Protein AF-A0A2M9EVU2-F1 (afdb_monomer)

Secondary structure (DSSP, 8-state):
--THHHHTTS------------------------------------------GGG-HHHHHHHHHHHHHHTT--THHHHTS-HHHHHHTTTS-HHHHHHHHHHHHHHHHHHTTPPPTT--EEEEETTTEEEEE-TTS-SEESS-THHHHHHTTPPP-PPEEEGGGBTTEEE-TT-TTT-EEEETTSPPPEETT-EEE-TT--B--B-TTS-B---

Mean predicted aligned error: 11.53 Å

pLDDT: mean 81.19, std 20.81, range [38.91, 98.06]

Solvent-accessible surface area (backbone atoms only — not comparable to full-atom values): 13568 Å² total; per-residue (Å²): 134,65,75,66,72,61,55,74,74,68,62,79,77,76,83,75,84,74,81,88,78,91,83,82,87,81,90,85,79,87,83,92,77,91,79,85,87,80,93,74,95,71,81,89,70,82,73,74,70,78,66,77,67,82,83,39,66,66,61,51,51,51,53,53,45,52,53,29,56,77,68,73,43,66,63,64,56,55,72,76,50,51,70,68,57,53,55,75,45,60,86,47,55,71,69,56,45,52,52,49,51,52,54,53,44,38,51,50,32,41,64,71,34,38,79,42,87,70,45,76,32,75,26,36,20,79,70,60,20,56,32,58,33,47,76,92,60,67,60,64,34,78,68,53,88,60,43,67,33,48,75,71,69,37,60,75,65,48,49,72,41,36,43,65,52,22,68,53,48,43,62,31,87,93,37,62,90,84,29,53,23,42,34,77,86,68,56,80,66,48,43,31,79,48,70,39,69,52,88,83,41,34,69,55,59,53,42,99,83,68,44,75,62,82,127

Structure (mmCIF, N/CA/C/O backbone):
data_AF-A0A2M9EVU2-F1
#
_entry.id   AF-A0A2M9EVU2-F1
#
loop_
_atom_site.group_PDB
_atom_site.id
_atom_site.type_symbol
_atom_site.label_atom_id
_atom_site.label_alt_id
_atom_site.label_comp_id
_atom_site.label_asym_id
_atom_site.label_entity_id
_atom_site.label_seq_id
_atom_site.pdbx_PDB_ins_code
_atom_site.Cartn_x
_atom_site.Cartn_y
_atom_site.Cartn_z
_atom_site.occupancy
_atom_site.B_iso_or_equiv
_atom_site.auth_seq_id
_atom_site.auth_comp_id
_atom_site.auth_asym_id
_atom_site.auth_atom_id
_atom_site.pdbx_PDB_model_num
ATOM 1 N N . MET A 1 1 ? -18.514 -5.381 1.281 1.00 44.16 1 MET A N 1
ATOM 2 C CA . MET A 1 1 ? -17.699 -6.466 1.869 1.00 44.16 1 MET A CA 1
ATOM 3 C C . MET A 1 1 ? -16.613 -5.806 2.700 1.00 44.16 1 MET A C 1
ATOM 5 O O . MET A 1 1 ? -15.839 -5.049 2.130 1.00 44.16 1 MET A O 1
ATOM 9 N N . GLY A 1 2 ? -16.665 -5.963 4.026 1.00 45.72 2 GLY A N 1
ATOM 10 C CA . GLY A 1 2 ? -15.875 -5.167 4.977 1.00 45.72 2 GLY A CA 1
ATOM 11 C C . GLY A 1 2 ? -14.373 -5.455 4.918 1.00 45.72 2 GLY A C 1
ATOM 12 O O . GLY A 1 2 ? -13.963 -6.585 4.644 1.00 45.72 2 GLY A O 1
ATOM 13 N N . ALA A 1 3 ? -13.558 -4.431 5.185 1.00 54.22 3 ALA A N 1
ATOM 14 C CA . ALA A 1 3 ? -12.089 -4.478 5.166 1.00 54.22 3 ALA A CA 1
ATOM 15 C C . ALA A 1 3 ? -11.502 -5.583 6.069 1.00 54.22 3 ALA A C 1
ATOM 17 O O . ALA A 1 3 ? -10.440 -6.139 5.788 1.00 54.22 3 ALA A O 1
ATOM 18 N N . LEU A 1 4 ? -12.246 -5.962 7.107 1.00 50.47 4 LEU A N 1
ATOM 19 C CA . LEU A 1 4 ? -11.878 -6.960 8.106 1.00 50.47 4 LEU A CA 1
ATOM 20 C C . LEU A 1 4 ? -11.703 -8.378 7.524 1.00 50.47 4 LEU A C 1
ATOM 22 O O . LEU A 1 4 ? -10.814 -9.120 7.942 1.00 50.47 4 LEU A O 1
ATOM 26 N N . ALA A 1 5 ? -12.469 -8.734 6.484 1.00 53.38 5 ALA A N 1
ATOM 27 C CA . ALA A 1 5 ? -12.403 -10.061 5.859 1.00 53.38 5 ALA A CA 1
ATOM 28 C C . ALA A 1 5 ? -11.094 -10.317 5.084 1.00 53.38 5 ALA A C 1
ATOM 30 O O . ALA A 1 5 ? -10.735 -11.473 4.850 1.00 53.38 5 ALA A O 1
ATOM 31 N N . ASN A 1 6 ? -10.383 -9.259 4.679 1.00 52.78 6 ASN A N 1
ATOM 32 C CA . ASN A 1 6 ? -9.093 -9.376 3.994 1.00 52.78 6 ASN A CA 1
ATOM 33 C C . ASN A 1 6 ? -7.914 -9.434 4.977 1.00 52.78 6 ASN A C 1
ATOM 35 O O . ASN A 1 6 ? -6.912 -10.076 4.668 1.00 52.78 6 ASN A O 1
ATOM 39 N N . LEU A 1 7 ? -8.040 -8.830 6.166 1.00 56.66 7 LEU A N 1
ATOM 40 C CA . LEU A 1 7 ? -6.976 -8.828 7.176 1.00 56.66 7 LEU A CA 1
ATOM 41 C C . LEU A 1 7 ? -6.763 -10.226 7.779 1.00 56.66 7 LEU A C 1
ATOM 43 O O . LEU A 1 7 ? -5.631 -10.688 7.904 1.00 56.66 7 LEU A O 1
ATOM 47 N N . LEU A 1 8 ? -7.858 -10.941 8.064 1.00 55.00 8 LEU A N 1
ATOM 48 C CA . LEU A 1 8 ? -7.816 -12.280 8.666 1.00 55.00 8 LEU A CA 1
ATOM 49 C C . LEU A 1 8 ? -7.207 -13.357 7.750 1.00 55.00 8 LEU A C 1
ATOM 51 O O . LEU A 1 8 ? -6.796 -14.407 8.236 1.00 55.00 8 LEU A O 1
ATOM 55 N N . LYS A 1 9 ? -7.114 -13.116 6.436 1.00 52.81 9 LYS A N 1
ATOM 56 C CA . LYS A 1 9 ? -6.549 -14.085 5.479 1.00 52.81 9 LYS A CA 1
ATOM 57 C C . LYS A 1 9 ? -5.024 -14.026 5.370 1.00 52.81 9 LYS A C 1
ATOM 59 O O . LYS A 1 9 ? -4.427 -15.007 4.943 1.00 52.81 9 LYS A O 1
ATOM 64 N N . ASN A 1 10 ? -4.405 -12.911 5.765 1.00 46.62 10 ASN A N 1
ATOM 65 C CA . ASN A 1 10 ? -2.978 -12.650 5.546 1.00 46.62 10 ASN A CA 1
ATOM 66 C C . ASN A 1 10 ? -2.163 -12.570 6.846 1.00 46.62 10 ASN A C 1
ATOM 68 O O . ASN A 1 10 ? -1.014 -12.132 6.813 1.00 46.62 10 ASN A O 1
ATOM 72 N N . SER A 1 11 ? -2.728 -12.969 7.991 1.00 38.91 11 SER A N 1
ATOM 73 C CA . SER A 1 11 ? -1.942 -13.061 9.221 1.00 38.91 11 SER A CA 1
ATOM 74 C C . SER A 1 11 ? -0.969 -14.243 9.101 1.00 38.91 11 SER A C 1
ATOM 76 O O . SER A 1 11 ? -1.432 -15.380 8.953 1.00 38.91 11 SER A O 1
ATOM 78 N N . PRO A 1 12 ? 0.361 -14.019 9.115 1.00 43.47 12 PRO A N 1
ATOM 79 C CA . PRO A 1 12 ? 1.311 -15.113 9.183 1.00 43.47 12 PRO A CA 1
ATOM 80 C C . PRO A 1 12 ? 1.073 -15.817 10.517 1.00 43.47 12 PRO A C 1
ATOM 82 O O . PRO A 1 12 ? 1.343 -15.263 11.579 1.00 43.47 12 PRO A O 1
ATOM 85 N N . ARG A 1 13 ? 0.511 -17.028 10.463 1.00 43.38 13 ARG A N 1
ATOM 86 C CA . ARG A 1 13 ? 0.536 -17.946 11.597 1.00 43.38 13 ARG A CA 1
ATOM 87 C C . ARG A 1 13 ? 2.006 -18.218 11.882 1.00 43.38 13 ARG A C 1
ATOM 89 O O . ARG A 1 13 ? 2.620 -19.019 11.182 1.00 43.38 13 ARG A O 1
ATOM 96 N N . GLU A 1 14 ? 2.573 -17.520 12.860 1.00 40.62 14 GLU A N 1
ATOM 97 C CA . GLU A 1 14 ? 3.813 -17.961 13.477 1.00 40.62 14 GLU A CA 1
ATOM 98 C C . GLU A 1 14 ? 3.585 -19.402 13.933 1.00 40.62 14 GLU A C 1
ATOM 100 O O . GLU A 1 14 ? 2.694 -19.695 14.732 1.00 40.62 14 GLU A O 1
ATOM 105 N N . ALA A 1 15 ? 4.330 -20.316 13.316 1.00 40.69 15 ALA A N 1
ATOM 106 C CA . ALA A 1 15 ? 4.342 -21.721 13.654 1.00 40.69 15 ALA A CA 1
ATOM 107 C C . ALA A 1 15 ? 5.017 -21.873 15.020 1.00 40.69 15 ALA A C 1
ATOM 109 O O . ALA A 1 15 ? 6.217 -22.110 15.118 1.00 40.69 15 ALA A O 1
ATOM 110 N N . THR A 1 16 ? 4.248 -21.709 16.089 1.00 44.50 16 THR A N 1
ATOM 111 C CA . THR A 1 16 ? 4.609 -22.250 17.393 1.00 44.50 16 THR A CA 1
ATOM 112 C C . THR A 1 16 ? 4.347 -23.752 17.349 1.00 44.50 16 THR A C 1
ATOM 114 O O . THR A 1 16 ? 3.227 -24.228 17.523 1.00 44.50 16 THR A O 1
ATOM 117 N N . GLU A 1 17 ? 5.401 -24.511 17.047 1.00 43.69 17 GLU A N 1
ATOM 118 C CA . GLU A 1 17 ? 5.441 -25.961 17.223 1.00 43.69 17 GLU A CA 1
ATOM 119 C C . GLU A 1 17 ? 5.224 -26.290 18.709 1.00 43.69 17 GLU A C 1
ATOM 121 O O . GLU A 1 17 ? 6.144 -26.262 19.527 1.00 43.69 17 GLU A O 1
ATOM 126 N N . ALA A 1 18 ? 3.974 -26.581 19.068 1.00 40.19 18 ALA A N 1
ATOM 127 C CA . ALA A 1 18 ? 3.611 -27.136 20.360 1.00 40.19 18 ALA A CA 1
ATOM 128 C C . ALA A 1 18 ? 3.782 -28.659 20.320 1.00 40.19 18 ALA A C 1
ATOM 130 O O . ALA A 1 18 ? 3.051 -29.397 19.658 1.00 40.19 18 ALA A O 1
ATOM 131 N N . ARG A 1 19 ? 4.805 -29.093 21.051 1.00 43.44 19 ARG A N 1
ATOM 132 C CA . ARG A 1 19 ? 5.108 -30.459 21.468 1.00 43.44 19 ARG A CA 1
ATOM 133 C C . ARG A 1 19 ? 3.869 -31.100 22.105 1.00 43.44 19 ARG A C 1
ATOM 135 O O . ARG A 1 19 ? 3.260 -30.515 22.993 1.00 43.44 19 ARG A O 1
ATOM 142 N N . GLY A 1 20 ? 3.510 -32.284 21.617 1.00 46.59 20 GLY A N 1
ATOM 143 C CA . GLY A 1 20 ? 2.329 -33.020 22.047 1.00 46.59 20 GLY A CA 1
ATOM 144 C C . GLY A 1 20 ? 2.395 -33.490 23.498 1.00 46.59 20 GLY A C 1
ATOM 145 O O . GLY A 1 20 ? 3.412 -34.021 23.943 1.00 46.59 20 GLY A O 1
ATOM 146 N N . GLU A 1 21 ? 1.264 -33.360 24.182 1.00 40.06 21 GLU A N 1
ATOM 147 C CA . GLU A 1 21 ? 0.939 -34.097 25.395 1.00 40.06 21 GLU A CA 1
ATOM 148 C C . GLU A 1 21 ? -0.417 -34.777 25.201 1.00 40.06 21 GLU A C 1
ATOM 150 O O . GLU A 1 21 ? -1.425 -34.155 24.862 1.00 40.06 21 GLU A O 1
ATOM 155 N N . SER A 1 22 ? -0.391 -36.096 25.357 1.00 50.56 22 SER A N 1
ATOM 156 C CA . SER A 1 22 ? -1.534 -36.994 25.358 1.00 50.56 22 SER A CA 1
ATOM 157 C C . SER A 1 22 ? -2.429 -36.704 26.562 1.00 50.56 22 SER A C 1
ATOM 159 O O . SER A 1 22 ? -1.946 -36.702 27.692 1.00 50.56 22 SER A O 1
ATOM 161 N N . GLN A 1 23 ? -3.734 -36.535 26.344 1.00 41.91 23 GLN A N 1
ATOM 162 C CA . GLN A 1 23 ? -4.728 -36.627 27.412 1.00 41.91 23 GLN A CA 1
ATOM 163 C C . GLN A 1 23 ? -5.621 -37.843 27.189 1.00 41.91 23 GLN A C 1
ATOM 165 O O . GLN A 1 23 ? -6.348 -37.954 26.202 1.00 41.91 23 GLN A O 1
ATOM 170 N N . GLU A 1 24 ? -5.482 -38.760 28.139 1.00 49.75 24 GLU A N 1
A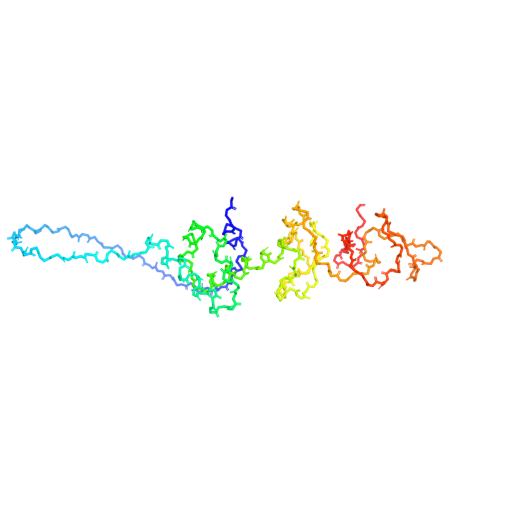TOM 171 C CA . GLU A 1 24 ? -6.265 -39.963 28.345 1.00 49.75 24 GLU A CA 1
ATOM 172 C C . GLU A 1 24 ? -7.581 -39.619 29.056 1.00 49.75 24 GLU A C 1
ATOM 174 O O . GLU A 1 24 ? -7.656 -38.742 29.918 1.00 49.75 24 GLU A O 1
ATOM 179 N N . SER A 1 25 ? -8.617 -40.321 28.626 1.00 50.50 25 SER A N 1
ATOM 180 C CA . SER A 1 25 ? -10.017 -40.258 29.020 1.00 50.50 25 SER A CA 1
ATOM 181 C C . SER A 1 25 ? -10.248 -40.507 30.509 1.00 50.50 25 SER A C 1
ATOM 183 O O . SER A 1 25 ? -9.747 -41.503 31.016 1.00 50.50 25 SER A O 1
ATOM 185 N N . GLN A 1 26 ? -11.148 -39.750 31.150 1.00 50.34 26 GLN A N 1
ATOM 186 C CA . GLN A 1 26 ? -12.017 -40.298 32.203 1.00 50.34 26 GLN A CA 1
ATOM 187 C C . GLN A 1 26 ? -13.416 -39.664 32.164 1.00 50.34 26 GLN A C 1
ATOM 189 O O . GLN A 1 26 ? -13.613 -38.486 32.458 1.00 50.34 26 GLN A O 1
ATOM 194 N N . GLU A 1 27 ? -14.386 -40.505 31.798 1.00 49.56 27 GLU A N 1
ATOM 195 C CA . GLU A 1 27 ? -15.803 -40.382 32.130 1.00 49.56 27 GLU A CA 1
ATOM 196 C C . GLU A 1 27 ? -15.992 -40.320 33.650 1.00 49.56 27 GLU A C 1
ATOM 198 O O . GLU A 1 27 ? -15.416 -41.123 34.384 1.00 49.56 27 GLU A O 1
ATOM 203 N N . SER A 1 28 ? -16.898 -39.467 34.130 1.00 47.22 28 SER A N 1
ATOM 204 C CA . SER A 1 28 ? -17.663 -39.813 35.328 1.00 47.22 28 SER A CA 1
ATOM 205 C C . SER A 1 28 ? -19.066 -39.216 35.291 1.00 47.22 28 SER A C 1
ATOM 207 O O . SER A 1 28 ? -19.314 -38.101 34.833 1.00 47.22 28 SER A O 1
ATOM 209 N N . GLN A 1 29 ? -19.988 -40.075 35.703 1.00 48.53 29 GLN A N 1
ATOM 210 C CA . GLN A 1 29 ? -21.432 -39.978 35.632 1.00 48.53 29 GLN A CA 1
ATOM 211 C C . GLN A 1 29 ? -22.007 -39.324 36.894 1.00 48.53 29 GLN A C 1
ATOM 213 O O . GLN A 1 29 ? -21.466 -39.492 37.981 1.00 48.53 29 GLN A O 1
ATOM 218 N N . GLY A 1 30 ? -23.208 -38.758 36.748 1.00 44.47 30 GLY A N 1
ATOM 219 C CA . GLY A 1 30 ? -24.285 -38.941 37.724 1.00 44.47 30 GLY A CA 1
ATOM 220 C C . GLY A 1 30 ? -24.366 -37.937 38.875 1.00 44.47 30 GLY A C 1
ATOM 221 O O . GLY A 1 30 ? -23.471 -37.830 39.702 1.00 44.47 30 GLY A O 1
ATOM 222 N N . GLY A 1 31 ? -25.519 -37.271 38.993 1.00 39.78 31 GLY A N 1
ATOM 223 C CA . GLY A 1 31 ? -25.848 -36.521 40.205 1.00 39.78 31 GLY A CA 1
ATOM 224 C C . GLY A 1 31 ? -27.003 -35.539 40.065 1.00 39.78 31 GLY A C 1
ATOM 225 O O . GLY A 1 31 ? -26.816 -34.344 40.253 1.00 39.78 31 GLY A O 1
ATOM 226 N N . THR A 1 32 ? -28.204 -36.021 39.740 1.00 47.72 32 THR A N 1
ATOM 227 C CA . THR A 1 32 ? -29.440 -35.241 39.904 1.00 47.72 32 THR A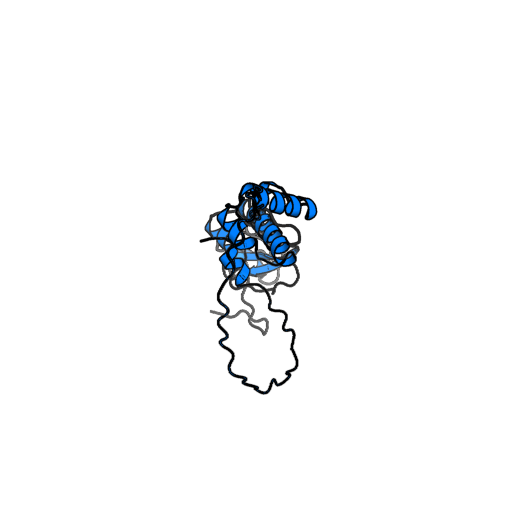 CA 1
ATOM 228 C C . THR A 1 32 ? -29.820 -35.213 41.384 1.00 47.72 32 THR A C 1
ATOM 230 O O . THR A 1 32 ? -30.103 -36.261 41.959 1.00 47.72 32 THR A O 1
ATOM 233 N N . LEU A 1 33 ? -29.882 -34.027 41.991 1.00 44.56 33 LEU A N 1
ATOM 234 C CA . LEU A 1 33 ? -30.487 -33.827 43.307 1.00 44.56 33 LEU A CA 1
ATOM 235 C C . LEU A 1 33 ? -31.405 -32.607 43.262 1.00 44.56 33 LEU A C 1
ATOM 237 O O . LEU A 1 33 ? -30.978 -31.473 43.060 1.00 44.56 33 LEU A O 1
ATOM 241 N N . GLN A 1 34 ? -32.697 -32.899 43.393 1.00 48.91 34 GLN A N 1
ATOM 242 C CA . GLN A 1 34 ? -33.761 -31.935 43.613 1.00 48.91 34 GLN A CA 1
ATOM 243 C C . GLN A 1 34 ? -33.697 -31.467 45.067 1.00 48.91 34 GLN A C 1
ATOM 245 O O . GLN A 1 34 ? -33.737 -32.290 45.982 1.00 48.91 34 GLN A O 1
ATOM 250 N N . THR A 1 35 ? -33.688 -30.156 45.280 1.00 45.19 35 THR A N 1
ATOM 251 C CA . THR A 1 35 ? -34.001 -29.556 46.579 1.00 45.19 35 THR A CA 1
ATOM 252 C C . THR A 1 35 ? -35.069 -28.496 46.385 1.00 45.19 35 THR A C 1
ATOM 254 O O . THR A 1 35 ? -34.879 -27.458 45.756 1.00 45.19 35 THR A O 1
ATOM 257 N N . THR A 1 36 ? -36.241 -28.817 46.913 1.00 56.97 36 THR A N 1
ATOM 258 C CA . THR A 1 36 ? -37.402 -27.950 47.038 1.00 56.97 36 THR A CA 1
ATOM 259 C C . THR A 1 36 ? -37.232 -26.982 48.205 1.00 56.97 36 THR A C 1
ATOM 261 O O . THR A 1 36 ? -36.954 -27.418 49.319 1.00 56.97 36 THR A O 1
ATOM 264 N N . GLY A 1 37 ? -37.569 -25.714 47.969 1.00 47.31 37 GLY A N 1
ATOM 265 C CA . GLY A 1 37 ? -38.230 -24.867 48.963 1.00 47.31 37 GLY A CA 1
ATOM 266 C C . GLY A 1 37 ? -37.351 -23.888 49.739 1.00 47.31 37 GLY A C 1
ATOM 267 O O . GLY A 1 37 ? -36.585 -24.283 50.603 1.00 47.31 37 GLY A O 1
ATOM 268 N N . ALA A 1 38 ? -37.587 -22.595 49.509 1.00 48.28 38 ALA A N 1
ATOM 269 C CA . ALA A 1 38 ? -37.895 -21.609 50.549 1.00 48.28 38 ALA A CA 1
ATOM 270 C C . ALA A 1 38 ? -38.234 -20.274 49.867 1.00 48.28 38 ALA A C 1
ATOM 272 O O . ALA A 1 38 ? -37.423 -19.700 49.147 1.00 48.28 38 ALA A O 1
ATOM 273 N N . LYS A 1 39 ? -39.465 -19.796 50.069 1.00 51.41 39 LYS A N 1
ATOM 274 C CA . LYS A 1 39 ? -39.877 -18.436 49.718 1.00 51.41 39 LYS A CA 1
ATOM 275 C C . LYS A 1 39 ? -39.329 -17.495 50.791 1.00 51.41 39 LYS A C 1
ATOM 277 O O . LYS A 1 39 ? -39.883 -17.463 51.885 1.00 51.41 39 LYS A O 1
ATOM 282 N N . SER A 1 40 ? -38.297 -16.726 50.457 1.00 47.28 40 SER A N 1
ATOM 283 C CA . SER A 1 40 ? -37.921 -15.517 51.193 1.00 47.28 40 SER A CA 1
ATOM 284 C C . SER A 1 40 ? -38.377 -14.304 50.390 1.00 47.28 40 SER A C 1
ATOM 286 O O . SER A 1 40 ? -37.940 -14.088 49.263 1.00 47.28 40 SER A O 1
ATOM 288 N N . GLN A 1 41 ? -39.316 -13.547 50.960 1.00 61.38 41 GLN A N 1
ATOM 289 C CA . GLN A 1 41 ? -39.607 -12.178 50.548 1.00 61.38 41 GLN A CA 1
ATOM 290 C C . GLN A 1 41 ? -38.416 -11.321 50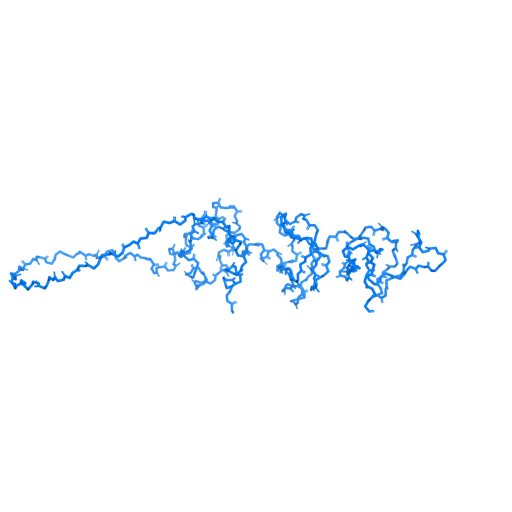.969 1.00 61.38 41 GLN A C 1
ATOM 292 O O . GLN A 1 41 ? -38.308 -10.946 52.134 1.00 61.38 41 GLN A O 1
ATOM 297 N N . GLU A 1 42 ? -37.521 -11.055 50.027 1.00 47.44 42 GLU A N 1
ATOM 298 C CA . GLU A 1 42 ? -36.404 -10.138 50.208 1.00 47.44 42 GLU A CA 1
ATOM 299 C C . GLU A 1 42 ? -36.715 -8.829 49.482 1.00 47.44 42 GLU A C 1
ATOM 301 O O . GLU A 1 42 ? -37.260 -8.809 48.374 1.00 47.44 42 GLU A O 1
ATOM 306 N N . SER A 1 43 ? -36.461 -7.743 50.199 1.00 60.31 43 SER A N 1
ATOM 307 C CA . SER A 1 43 ? -36.733 -6.362 49.839 1.00 60.31 43 SER A CA 1
ATOM 308 C C . SER A 1 43 ? -36.294 -6.017 48.418 1.00 60.31 43 SER A C 1
ATOM 310 O O . SER A 1 43 ? -35.171 -6.289 48.005 1.00 60.31 43 SER A O 1
ATOM 312 N N . GLN A 1 44 ? -37.186 -5.341 47.694 1.00 54.16 44 GLN A N 1
ATOM 313 C CA . GLN A 1 44 ? -36.907 -4.696 46.415 1.00 54.16 44 GLN A CA 1
ATOM 314 C C . GLN A 1 44 ? -36.003 -3.473 46.630 1.00 54.16 44 GLN A C 1
ATOM 316 O O . GLN A 1 44 ? -36.438 -2.330 46.504 1.00 54.16 44 GLN A O 1
ATOM 321 N N . GLU A 1 45 ? -34.735 -3.693 46.966 1.00 55.62 45 GLU A N 1
ATOM 322 C CA . GLU A 1 45 ? -33.713 -2.701 46.669 1.00 55.62 45 GLU A CA 1
ATOM 323 C C . GLU A 1 45 ? -33.461 -2.752 45.166 1.00 55.62 45 GLU A C 1
ATOM 325 O O . GLU A 1 45 ? -33.110 -3.786 44.599 1.00 55.62 45 GLU A O 1
ATOM 330 N N . SER A 1 46 ? -33.722 -1.619 44.517 1.00 62.97 46 SER A N 1
ATOM 331 C CA . SER A 1 46 ? -33.447 -1.340 43.114 1.00 62.97 46 SER A CA 1
ATOM 332 C C . SER A 1 46 ? -31.954 -1.528 42.834 1.00 62.97 46 SER A C 1
ATOM 334 O O . SER A 1 46 ? -31.190 -0.565 42.766 1.00 62.97 46 SER A O 1
ATOM 336 N N . GLN A 1 47 ? -31.534 -2.777 42.647 1.00 56.44 47 GLN A N 1
ATOM 337 C CA . GLN A 1 47 ? -30.310 -3.121 41.951 1.00 56.44 47 GLN A CA 1
ATOM 338 C C . GLN A 1 47 ? -30.523 -2.667 40.513 1.00 56.44 47 GLN A C 1
ATOM 340 O O . GLN A 1 47 ? -31.033 -3.404 39.669 1.00 56.44 47 GLN A O 1
ATOM 345 N N . GLY A 1 48 ? -30.196 -1.399 40.258 1.00 56.09 48 GLY A N 1
ATOM 346 C CA . GLY A 1 48 ? -29.930 -0.901 38.924 1.00 56.09 48 GLY A CA 1
ATOM 347 C C . GLY A 1 48 ? -28.782 -1.737 38.398 1.00 56.09 48 GLY A C 1
ATOM 348 O O . GLY A 1 48 ? -27.622 -1.396 38.614 1.00 56.09 48 GLY A O 1
ATOM 349 N N . GLY A 1 49 ? -29.128 -2.886 37.814 1.00 53.41 49 GLY A N 1
ATOM 350 C CA . GLY A 1 49 ? -28.203 -3.781 37.163 1.00 53.41 49 GLY A CA 1
ATOM 351 C C . GLY A 1 49 ? -27.426 -2.920 36.198 1.00 53.41 49 GLY A C 1
ATOM 352 O O . GLY A 1 49 ? -27.977 -2.414 35.221 1.00 53.41 49 GLY A O 1
ATOM 353 N N . MET A 1 50 ? -26.165 -2.686 36.539 1.00 52.19 50 MET A N 1
ATOM 354 C CA . MET A 1 50 ? -25.178 -2.103 35.662 1.00 52.19 50 MET A CA 1
ATOM 355 C C . MET A 1 50 ? -24.969 -3.151 34.578 1.00 52.19 50 MET A C 1
ATOM 357 O O . MET A 1 50 ? -24.036 -3.942 34.633 1.00 52.19 50 MET A O 1
ATOM 361 N N . VAL A 1 51 ? -25.928 -3.230 33.651 1.00 57.34 51 VAL A N 1
ATOM 362 C CA . VAL A 1 51 ? -25.788 -3.986 32.419 1.00 57.34 51 VAL A CA 1
ATOM 363 C C . VAL A 1 51 ? -24.527 -3.409 31.811 1.00 57.34 51 VAL A C 1
ATOM 365 O O . VAL A 1 51 ? -24.478 -2.222 31.474 1.00 57.34 51 VAL A O 1
ATOM 368 N N . CYS A 1 52 ? -23.470 -4.214 31.824 1.00 51.94 52 CYS A N 1
ATOM 369 C CA . CYS A 1 52 ? -22.189 -3.905 31.226 1.00 51.94 52 CYS A CA 1
ATOM 370 C C . CYS A 1 52 ? -22.500 -3.336 29.844 1.00 51.94 52 CYS A C 1
ATOM 372 O O . CYS A 1 52 ? -23.084 -4.001 28.991 1.00 51.94 52 CYS A O 1
ATOM 374 N N . ASN A 1 53 ? -22.196 -2.053 29.670 1.00 56.88 53 ASN A N 1
ATOM 375 C CA . ASN A 1 53 ? -22.577 -1.226 28.527 1.00 56.88 53 ASN A CA 1
ATOM 376 C C . ASN A 1 53 ? -21.770 -1.610 27.263 1.00 56.88 53 ASN A C 1
ATOM 378 O O . ASN A 1 53 ? -21.419 -0.750 26.457 1.00 56.88 53 ASN A O 1
ATOM 382 N N . GLU A 1 54 ? -21.428 -2.893 27.101 1.00 62.19 54 GLU A N 1
ATOM 383 C CA . GLU A 1 54 ? -20.626 -3.456 26.006 1.00 62.19 54 GLU A CA 1
ATOM 384 C C . GLU A 1 54 ? -21.289 -3.241 24.641 1.00 62.19 54 GLU A C 1
ATOM 386 O O . GLU A 1 54 ? -20.606 -3.133 23.621 1.00 62.19 54 GLU A O 1
ATOM 391 N N . ALA A 1 55 ? -22.610 -3.050 24.629 1.00 77.06 55 ALA A N 1
ATOM 392 C CA . ALA A 1 55 ? -23.370 -2.713 23.435 1.00 77.06 55 ALA A CA 1
ATOM 393 C C . ALA A 1 55 ? -23.411 -1.207 23.108 1.00 77.06 55 ALA A C 1
ATOM 395 O O . ALA A 1 55 ? -24.016 -0.839 22.106 1.00 77.06 55 ALA A O 1
ATOM 396 N N . ASN A 1 56 ? -22.812 -0.312 23.908 1.00 91.44 56 ASN A N 1
ATOM 397 C CA . ASN A 1 56 ? -22.874 1.124 23.627 1.00 91.44 56 ASN A CA 1
ATOM 398 C C . ASN A 1 56 ? -21.889 1.509 22.496 1.00 91.44 56 ASN A C 1
ATOM 400 O O . ASN A 1 56 ? -20.673 1.548 22.732 1.00 91.44 56 ASN A O 1
ATOM 404 N N . PRO A 1 57 ? -22.375 1.857 21.283 1.00 93.06 57 PRO A N 1
ATOM 405 C CA . PRO A 1 57 ? -21.511 2.163 20.141 1.00 93.06 57 PRO A CA 1
ATOM 406 C C . PRO A 1 57 ? -20.632 3.397 20.385 1.00 93.06 57 PRO A C 1
ATOM 408 O O . PRO A 1 57 ? -19.500 3.451 19.903 1.00 93.06 57 PRO A O 1
ATOM 411 N N . ALA A 1 58 ? -21.091 4.361 21.192 1.00 94.06 58 ALA A N 1
ATOM 412 C CA . ALA A 1 58 ? -20.305 5.544 21.531 1.00 94.06 58 ALA A CA 1
ATOM 413 C C . ALA A 1 58 ? -19.104 5.192 22.422 1.00 94.06 58 ALA A C 1
ATOM 415 O O . ALA A 1 58 ? -17.997 5.667 22.173 1.00 94.06 58 ALA A O 1
ATOM 416 N N . LEU A 1 59 ? -19.294 4.313 23.415 1.00 93.50 59 LEU A N 1
ATOM 417 C CA . LEU A 1 59 ? -18.202 3.843 24.275 1.00 93.50 59 LEU A CA 1
ATOM 418 C C . LEU A 1 59 ? -17.197 2.994 23.488 1.00 93.50 59 LEU A C 1
ATOM 420 O O . LEU A 1 59 ? -15.990 3.106 23.699 1.00 93.50 59 LEU A O 1
ATOM 424 N N . ARG A 1 60 ? -17.678 2.159 22.559 1.00 94.50 60 ARG A N 1
ATOM 425 C CA . ARG A 1 60 ? -16.818 1.418 21.626 1.00 94.50 60 ARG A CA 1
ATOM 426 C C . ARG A 1 60 ? -15.961 2.384 20.814 1.00 94.50 60 ARG A C 1
ATOM 428 O O . ARG A 1 60 ? -14.739 2.339 20.897 1.00 94.50 60 ARG A O 1
ATOM 435 N N . ARG A 1 61 ? -16.583 3.335 20.117 1.00 96.75 61 ARG A N 1
ATOM 436 C CA . ARG A 1 61 ? -15.871 4.329 19.305 1.00 96.75 61 ARG A CA 1
ATOM 437 C C . ARG A 1 61 ? -14.876 5.157 20.125 1.00 96.75 61 ARG A C 1
ATOM 439 O O . ARG A 1 61 ? -13.769 5.391 19.652 1.00 96.75 61 ARG A O 1
ATOM 446 N N . ALA A 1 62 ? -15.222 5.539 21.355 1.00 96.62 62 ALA A N 1
ATOM 447 C CA . ALA A 1 62 ? -14.310 6.240 22.258 1.00 96.62 62 ALA A CA 1
ATOM 448 C C . ALA A 1 62 ? -13.050 5.416 22.584 1.00 96.62 62 ALA A C 1
ATOM 450 O O . ALA A 1 62 ? -11.948 5.958 22.562 1.00 96.62 62 ALA A O 1
ATOM 451 N N . ARG A 1 63 ? -13.186 4.102 22.815 1.00 96.25 63 ARG A N 1
ATOM 452 C CA . ARG A 1 63 ? -12.042 3.200 23.045 1.00 96.25 63 ARG A CA 1
ATOM 453 C C . ARG A 1 63 ? -11.136 3.087 21.819 1.00 96.25 63 ARG A C 1
ATOM 455 O O . ARG A 1 63 ? -9.919 3.149 21.956 1.00 96.25 63 ARG A O 1
ATOM 462 N N . TRP A 1 64 ? -11.715 2.988 20.624 1.00 97.62 64 TRP A N 1
ATOM 463 C CA . TRP A 1 64 ? -10.946 2.979 19.374 1.00 97.62 64 TRP A CA 1
ATOM 464 C C . TRP A 1 64 ? -10.225 4.306 19.115 1.00 97.62 64 TRP A C 1
ATOM 466 O O . TRP A 1 64 ? -9.080 4.301 18.671 1.00 97.62 64 TRP A O 1
ATOM 476 N N . LEU A 1 65 ? -10.857 5.442 19.426 1.00 98.00 65 LEU A N 1
ATOM 477 C CA . LEU A 1 65 ? -10.219 6.759 19.336 1.00 98.00 65 LEU A CA 1
ATOM 478 C C . LEU A 1 65 ? -9.040 6.893 20.306 1.00 98.00 65 LEU A C 1
ATOM 480 O O . LEU A 1 65 ? -7.995 7.398 19.905 1.00 98.00 65 LEU A O 1
ATOM 484 N N . ALA A 1 66 ? -9.185 6.406 21.543 1.00 97.81 66 ALA A N 1
ATOM 485 C CA . ALA A 1 66 ? -8.087 6.368 22.507 1.00 97.81 66 ALA A CA 1
ATOM 486 C C . ALA A 1 66 ? -6.919 5.511 21.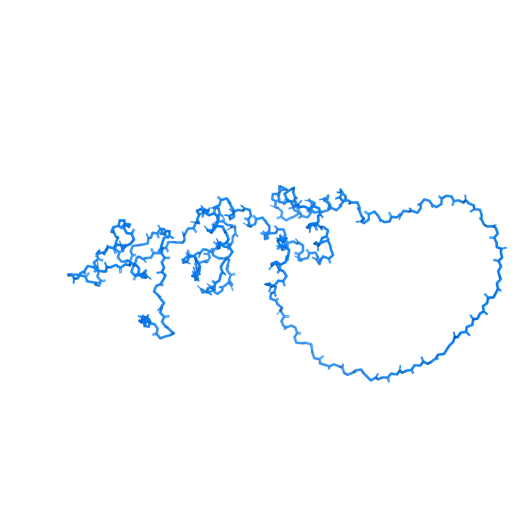991 1.00 97.81 66 ALA A C 1
ATOM 488 O O . ALA A 1 66 ? -5.780 5.964 21.998 1.00 97.81 66 ALA A O 1
ATOM 489 N N . LEU A 1 67 ? -7.208 4.328 21.436 1.00 97.81 67 LEU A N 1
ATOM 490 C CA . LEU A 1 67 ? -6.183 3.469 20.841 1.00 97.81 67 LEU A CA 1
ATOM 491 C C . LEU A 1 67 ? -5.473 4.135 19.649 1.00 97.81 67 LEU A C 1
ATOM 493 O O . LEU A 1 67 ? -4.261 4.012 19.517 1.00 97.81 67 LEU A O 1
ATOM 497 N N . CYS A 1 68 ? -6.198 4.863 18.794 1.00 97.75 68 CYS A N 1
ATOM 498 C CA . CYS A 1 68 ? -5.583 5.634 17.710 1.00 97.75 68 CYS A CA 1
ATOM 499 C C . CYS A 1 68 ? -4.648 6.731 18.225 1.00 97.75 68 CYS A C 1
ATOM 501 O O . CYS A 1 68 ? -3.583 6.923 17.645 1.00 97.75 68 CYS A O 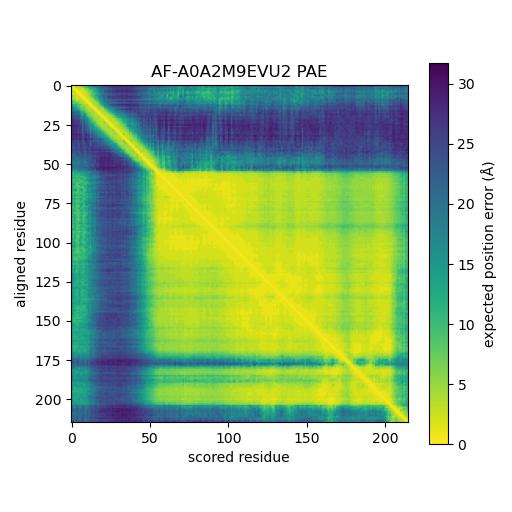1
ATOM 503 N N . ALA A 1 69 ? -5.039 7.440 19.287 1.00 97.81 69 ALA A N 1
ATOM 504 C CA . ALA A 1 69 ? -4.206 8.475 19.888 1.00 97.81 69 ALA A CA 1
ATOM 505 C C . ALA A 1 69 ? -2.909 7.887 20.469 1.00 97.81 69 ALA A C 1
ATOM 507 O O . ALA A 1 69 ? -1.838 8.441 20.230 1.00 97.81 69 ALA A O 1
ATOM 508 N N . ASP A 1 70 ? -2.995 6.740 21.150 1.00 98.00 70 ASP A N 1
ATOM 509 C CA . ASP A 1 70 ? -1.835 6.028 21.704 1.00 98.00 70 ASP A CA 1
ATOM 510 C C . ASP A 1 70 ? -0.847 5.566 20.614 1.00 98.00 70 ASP A C 1
ATOM 512 O O . ASP A 1 70 ? 0.365 5.565 20.825 1.00 98.00 70 ASP A O 1
ATOM 516 N N . GLU A 1 71 ? -1.361 5.199 19.437 1.00 97.50 71 GLU A N 1
ATOM 517 C CA . GLU A 1 71 ? -0.577 4.779 18.265 1.00 97.50 71 GLU A CA 1
ATOM 518 C C . GLU A 1 71 ? -0.137 5.952 17.372 1.00 97.50 71 GLU A C 1
ATOM 520 O O . GLU A 1 71 ? 0.446 5.730 16.312 1.00 97.50 71 GLU A O 1
ATOM 525 N N . TRP A 1 72 ? -0.414 7.198 17.774 1.00 97.06 72 TRP A N 1
ATOM 526 C CA . TRP A 1 72 ? -0.100 8.411 17.005 1.00 97.06 72 TRP A CA 1
ATOM 527 C C . TRP A 1 72 ? -0.713 8.423 15.594 1.00 97.06 72 TRP A C 1
ATOM 529 O O . TRP A 1 72 ? -0.177 9.030 14.665 1.00 97.06 72 TRP A O 1
ATOM 539 N N . LEU A 1 73 ? -1.864 7.769 15.430 1.00 96.94 73 LEU A N 1
ATOM 540 C CA . LEU A 1 73 ? -2.593 7.708 14.169 1.00 96.94 73 LEU A CA 1
ATOM 541 C C . LEU A 1 73 ? -3.611 8.856 14.054 1.00 96.94 73 LEU A C 1
ATOM 543 O O . LEU A 1 73 ? -4.194 9.272 15.059 1.00 96.94 73 LEU A O 1
ATOM 547 N N . PRO A 1 74 ? -3.908 9.343 12.832 1.00 96.50 74 PRO A N 1
ATOM 548 C CA . PRO A 1 74 ? -4.941 10.358 12.630 1.00 96.50 74 PRO A CA 1
ATOM 549 C C . PRO A 1 74 ? -6.307 9.859 13.118 1.00 96.50 74 PRO A C 1
ATOM 551 O O . PRO A 1 74 ? -6.743 8.773 12.721 1.00 96.50 74 PRO A O 1
ATOM 554 N N . LEU A 1 75 ? -7.013 10.639 13.944 1.00 96.62 75 LEU A N 1
ATOM 555 C CA . LEU A 1 75 ? -8.309 10.243 14.525 1.00 96.62 75 LEU A CA 1
ATOM 556 C C . LEU A 1 75 ? -9.382 10.012 13.453 1.00 96.62 75 LEU A C 1
ATOM 558 O O . LEU A 1 75 ? -10.310 9.217 13.635 1.00 96.62 75 LEU A O 1
ATOM 562 N N . GLU A 1 76 ? -9.225 10.650 12.291 1.00 96.62 76 GLU A N 1
ATOM 563 C CA . GLU A 1 76 ? -10.063 10.443 11.116 1.00 96.62 76 GLU A CA 1
ATOM 564 C C . GLU A 1 76 ? -10.121 8.961 10.738 1.00 96.62 76 GLU A C 1
ATOM 566 O O . GLU A 1 76 ? -11.146 8.519 10.204 1.00 96.62 76 GLU A O 1
ATOM 571 N N . THR A 1 77 ? -9.054 8.196 11.022 1.00 96.25 77 THR A N 1
ATOM 572 C CA . THR A 1 77 ? -8.948 6.742 10.814 1.00 96.25 77 THR A CA 1
ATOM 573 C C . THR A 1 77 ? -10.136 6.013 11.428 1.00 96.25 77 THR A C 1
ATOM 575 O O . THR A 1 77 ? -10.785 5.238 10.730 1.00 96.25 77 THR A O 1
ATOM 578 N N . VAL A 1 78 ? -10.509 6.341 12.667 1.00 97.31 78 VAL A N 1
ATOM 579 C CA . VAL A 1 78 ? -11.679 5.751 13.338 1.00 97.31 78 VAL A CA 1
ATOM 580 C C . VAL A 1 78 ? -12.976 6.382 12.850 1.00 97.31 78 VAL A C 1
ATOM 582 O O . VAL A 1 78 ? -13.967 5.682 12.656 1.00 97.31 78 VAL A O 1
ATOM 585 N N . HIS A 1 79 ? -13.002 7.697 12.611 1.00 96.19 79 HIS A N 1
ATOM 586 C CA . HIS A 1 79 ? -14.230 8.385 12.190 1.00 96.19 79 HIS A CA 1
ATOM 587 C C . HIS A 1 79 ? -14.818 7.854 10.878 1.00 96.19 79 HIS A C 1
ATOM 589 O O . HIS A 1 79 ? -16.034 7.832 10.729 1.00 96.19 79 HIS A O 1
ATOM 595 N N . GLY A 1 80 ? -13.978 7.387 9.956 1.00 94.31 80 GLY A N 1
ATOM 596 C CA . GLY A 1 80 ? -14.445 6.770 8.707 1.00 94.31 80 GLY A CA 1
ATOM 597 C C . GLY A 1 80 ? -14.711 5.263 8.786 1.00 94.31 80 GLY A C 1
ATOM 598 O O . GLY A 1 80 ? -15.073 4.681 7.769 1.00 94.31 80 GLY A O 1
ATOM 599 N N . LEU A 1 81 ? -14.524 4.622 9.946 1.00 96.50 81 LEU A N 1
ATOM 600 C CA . LEU A 1 81 ? -14.943 3.234 10.159 1.00 96.50 81 LEU A CA 1
ATOM 601 C C . LEU A 1 81 ? -16.424 3.177 10.529 1.00 96.50 81 LEU A C 1
ATOM 603 O O . LEU A 1 81 ? -16.911 3.991 11.324 1.00 96.50 81 LEU A O 1
ATOM 607 N N . SER A 1 82 ? -17.130 2.195 9.969 1.00 96.81 82 SER A N 1
ATOM 608 C CA . SER A 1 82 ? -18.517 1.919 10.340 1.00 96.81 82 SER A CA 1
ATOM 609 C C . SER A 1 82 ? -18.587 1.298 11.738 1.00 96.81 82 SER A C 1
ATOM 611 O O . SER A 1 82 ? -17.650 0.628 12.171 1.00 96.81 82 SER A O 1
ATOM 613 N N . ASP A 1 83 ? -19.701 1.484 12.451 1.00 95.25 83 ASP A N 1
ATOM 614 C CA . ASP A 1 83 ? -19.875 0.862 13.774 1.00 95.25 83 ASP A CA 1
ATOM 615 C C . ASP A 1 83 ? -19.853 -0.673 13.699 1.00 95.25 83 ASP A C 1
ATOM 617 O O . ASP A 1 83 ? -19.382 -1.314 14.635 1.00 95.25 83 ASP A O 1
ATOM 621 N N . ALA A 1 84 ? -20.281 -1.247 12.567 1.00 95.50 84 ALA A N 1
ATOM 622 C CA . ALA A 1 84 ? -20.219 -2.682 12.302 1.00 95.50 84 ALA A CA 1
ATOM 623 C C . ALA A 1 84 ? -18.773 -3.191 12.164 1.00 95.50 84 ALA A C 1
ATOM 625 O O . ALA A 1 84 ? -18.455 -4.264 12.667 1.00 95.50 84 ALA A O 1
ATOM 626 N N . ASP A 1 85 ? -17.882 -2.423 11.524 1.00 96.38 85 ASP A N 1
ATOM 627 C CA . ASP A 1 85 ? -16.459 -2.783 11.455 1.00 96.38 85 ASP A CA 1
ATOM 628 C C . ASP A 1 85 ? -15.799 -2.692 12.837 1.00 96.38 85 ASP A C 1
ATOM 630 O O . ASP A 1 85 ? -14.997 -3.553 13.191 1.00 96.38 85 ASP A O 1
ATOM 634 N N . LEU A 1 86 ? -16.146 -1.668 13.630 1.00 96.00 86 LEU A N 1
ATOM 635 C CA . LEU A 1 86 ? -15.646 -1.524 15.002 1.00 96.00 86 LEU A CA 1
ATOM 636 C C . LEU A 1 86 ? -16.138 -2.660 15.903 1.00 96.00 86 LEU A C 1
ATOM 638 O O . LEU A 1 86 ? -15.380 -3.147 16.731 1.00 96.00 86 LEU A O 1
ATOM 642 N N . GLU A 1 87 ? -17.393 -3.082 15.744 1.00 94.94 87 GLU A N 1
ATOM 643 C CA . GLU A 1 87 ? -17.970 -4.221 16.461 1.00 94.94 87 GLU A CA 1
ATOM 644 C C . GLU A 1 87 ? -17.278 -5.531 16.099 1.00 94.94 87 GLU A C 1
ATOM 646 O O . GLU A 1 87 ? -16.816 -6.245 16.981 1.00 94.94 87 GLU A O 1
ATOM 651 N N . ALA A 1 88 ? -17.129 -5.809 14.803 1.00 95.19 88 ALA A N 1
ATOM 652 C CA . ALA A 1 88 ? -16.471 -7.020 14.324 1.00 95.19 88 ALA A CA 1
ATOM 653 C C . ALA A 1 88 ? -14.989 -7.105 14.734 1.00 95.19 88 ALA A C 1
ATOM 655 O O . ALA A 1 88 ? -14.428 -8.198 14.789 1.00 95.19 88 ALA A O 1
ATOM 656 N N . ALA A 1 89 ? -14.348 -5.965 15.003 1.00 95.38 89 ALA A N 1
ATOM 657 C CA . ALA A 1 89 ? -12.964 -5.893 15.455 1.00 95.38 89 ALA A CA 1
ATOM 658 C C . ALA A 1 89 ? -12.810 -5.859 16.987 1.00 95.38 89 ALA A C 1
ATOM 660 O O . ALA A 1 89 ? -11.681 -5.911 17.477 1.00 95.38 89 ALA A O 1
ATOM 661 N N . GLU A 1 90 ? -13.897 -5.713 17.749 1.00 94.44 90 GLU A N 1
ATOM 662 C CA . GLU A 1 90 ? -13.837 -5.418 19.186 1.00 94.44 90 GLU A CA 1
ATOM 663 C C . GLU A 1 90 ? -13.212 -6.565 19.989 1.00 94.44 90 GLU A C 1
ATOM 665 O O . GLU A 1 90 ? -12.370 -6.326 20.859 1.00 94.44 90 GLU A O 1
ATOM 670 N N . ASP A 1 91 ? -13.564 -7.799 19.626 1.00 93.56 91 ASP A N 1
ATOM 671 C CA . ASP A 1 91 ? -13.107 -9.024 20.290 1.00 93.56 91 ASP A CA 1
ATOM 672 C C . ASP A 1 91 ? -11.689 -9.444 19.877 1.00 93.56 91 ASP A C 1
ATOM 674 O O . ASP A 1 91 ? -11.145 -10.428 20.384 1.00 93.56 91 ASP A O 1
ATOM 678 N N . LEU A 1 92 ? -11.057 -8.707 18.958 1.00 95.44 92 LEU A N 1
ATOM 679 C CA . LEU A 1 92 ? -9.685 -8.993 18.568 1.00 95.44 92 LEU A CA 1
ATOM 680 C C . LEU A 1 92 ? -8.719 -8.704 19.735 1.00 95.44 92 LEU A C 1
ATOM 682 O O . LEU A 1 92 ? -8.888 -7.722 20.479 1.00 95.44 92 LEU A O 1
ATOM 686 N N . PRO A 1 93 ? -7.642 -9.499 19.880 1.00 97.19 93 PRO A N 1
ATOM 687 C CA . PRO A 1 93 ? -6.539 -9.162 20.770 1.00 97.19 93 PRO A CA 1
ATOM 688 C C . PRO A 1 93 ? -6.046 -7.729 20.535 1.00 97.19 93 PRO A C 1
ATOM 690 O O . PRO A 1 93 ? -6.069 -7.223 19.412 1.00 97.19 93 PRO A O 1
ATOM 693 N N . LEU A 1 94 ? -5.578 -7.052 21.589 1.00 95.94 94 LEU A N 1
ATOM 694 C CA . LEU A 1 94 ? -5.158 -5.645 21.496 1.00 95.94 94 LEU A CA 1
ATOM 695 C C . LEU A 1 94 ? -4.100 -5.418 20.400 1.00 95.94 94 LEU A C 1
ATOM 697 O O . LEU A 1 94 ? -4.162 -4.426 19.676 1.00 95.94 94 LEU A O 1
ATOM 701 N N . TYR A 1 95 ? -3.161 -6.356 20.254 1.00 96.69 95 TYR A N 1
ATOM 702 C CA . TYR A 1 95 ? -2.154 -6.336 19.191 1.00 96.69 95 TYR A CA 1
ATOM 703 C C . TYR A 1 95 ? -2.787 -6.314 17.790 1.00 96.69 95 TYR A C 1
ATOM 705 O O . TYR A 1 95 ? -2.430 -5.478 16.959 1.00 96.69 95 TYR A O 1
ATOM 713 N N . ASP A 1 96 ? -3.784 -7.166 17.550 1.00 97.25 96 ASP A N 1
ATOM 714 C CA . ASP A 1 96 ? -4.474 -7.244 16.263 1.00 97.25 96 ASP A CA 1
ATOM 715 C C . ASP A 1 96 ? -5.330 -6.002 15.995 1.00 97.25 96 ASP A C 1
ATOM 717 O O . ASP A 1 96 ? -5.395 -5.540 14.857 1.00 97.25 96 ASP A O 1
ATOM 721 N N . ARG A 1 97 ? -5.921 -5.392 17.032 1.00 97.38 97 ARG A N 1
ATOM 722 C CA . ARG A 1 97 ? -6.630 -4.105 16.900 1.00 97.38 97 ARG A CA 1
ATOM 723 C C . ARG A 1 97 ? -5.700 -2.971 16.480 1.00 97.38 97 ARG A C 1
ATOM 725 O O . ARG A 1 97 ? -6.053 -2.196 15.592 1.00 97.38 97 ARG A O 1
ATOM 732 N N . ARG A 1 98 ? -4.501 -2.894 17.066 1.00 97.44 98 ARG A N 1
ATOM 733 C CA . ARG A 1 98 ? -3.470 -1.923 16.656 1.00 97.44 98 ARG A CA 1
ATOM 734 C C . ARG A 1 98 ? -3.072 -2.141 15.204 1.00 97.44 98 ARG A C 1
ATOM 736 O O . ARG A 1 98 ? -3.123 -1.210 14.406 1.00 97.44 98 ARG A O 1
ATOM 743 N N . ARG A 1 99 ? -2.761 -3.386 14.835 1.00 96.06 99 ARG A N 1
ATOM 744 C CA . ARG A 1 99 ? -2.418 -3.746 13.454 1.00 96.06 99 ARG A CA 1
ATOM 745 C C . ARG A 1 99 ? -3.536 -3.388 12.474 1.00 96.06 99 ARG A C 1
ATOM 747 O O . ARG A 1 99 ? -3.260 -2.836 11.414 1.00 96.06 99 ARG A O 1
ATOM 754 N N . TYR A 1 100 ? -4.789 -3.647 12.843 1.00 96.56 100 TYR A N 1
ATOM 755 C CA . TYR A 1 100 ? -5.950 -3.268 12.046 1.00 96.56 100 TYR A CA 1
ATOM 756 C C . TYR A 1 100 ? -6.015 -1.751 11.812 1.00 96.56 100 TYR A C 1
ATOM 758 O O . TYR A 1 100 ? -6.184 -1.328 10.670 1.00 96.56 100 TYR A O 1
ATOM 766 N N . LEU A 1 101 ? -5.816 -0.929 12.851 1.00 97.38 101 LEU A N 1
ATOM 767 C CA . LEU A 1 101 ? -5.788 0.532 12.711 1.00 97.38 101 LEU A CA 1
ATOM 768 C C . LEU A 1 101 ? -4.689 1.015 11.765 1.00 97.38 101 LEU A C 1
ATOM 770 O O . LEU A 1 101 ? -4.970 1.844 10.898 1.00 97.38 101 LEU A O 1
ATOM 774 N N . HIS A 1 102 ? -3.475 0.474 11.892 1.00 96.56 102 HIS A N 1
ATOM 775 C CA . HIS A 1 102 ? -2.368 0.789 10.984 1.00 96.56 102 HIS A CA 1
ATOM 776 C C . HIS A 1 102 ? -2.726 0.436 9.538 1.00 96.56 102 HIS A C 1
ATOM 778 O O . HIS A 1 102 ? -2.636 1.293 8.664 1.00 96.56 102 HIS A O 1
ATOM 784 N N . THR A 1 103 ? -3.272 -0.756 9.280 1.00 95.56 103 THR A N 1
ATOM 785 C CA . THR A 1 103 ? -3.692 -1.141 7.921 1.00 95.56 103 THR A CA 1
ATOM 786 C C . THR A 1 103 ? -4.811 -0.253 7.364 1.00 95.56 103 THR A C 1
ATOM 788 O O . THR A 1 103 ? -4.810 0.075 6.175 1.00 95.56 103 THR A O 1
ATOM 791 N N . VAL A 1 104 ? -5.766 0.185 8.193 1.00 96.81 104 VAL A N 1
ATOM 792 C CA . VAL A 1 104 ? -6.806 1.140 7.765 1.00 96.81 104 VAL A CA 1
ATOM 793 C C . VAL A 1 104 ? -6.189 2.502 7.431 1.00 96.81 104 VAL A C 1
ATOM 795 O O . VAL A 1 104 ? -6.560 3.113 6.424 1.00 96.81 104 VAL A O 1
ATOM 798 N N . ALA A 1 105 ? -5.246 2.980 8.245 1.00 96.88 105 ALA A N 1
ATOM 799 C CA . ALA A 1 105 ? -4.542 4.236 8.008 1.00 96.88 105 ALA A CA 1
ATOM 800 C C . ALA A 1 105 ? -3.703 4.180 6.718 1.00 96.88 105 ALA A C 1
ATOM 802 O O . ALA A 1 105 ? -3.821 5.069 5.872 1.00 96.88 105 ALA A O 1
ATOM 803 N N . GLU A 1 106 ? -2.931 3.112 6.509 1.00 96.75 106 GLU A N 1
ATOM 804 C CA . GLU A 1 106 ? -2.174 2.851 5.277 1.00 96.75 106 GLU A CA 1
ATOM 805 C C . GLU A 1 106 ? -3.095 2.824 4.051 1.00 96.75 106 GLU A C 1
ATOM 807 O O . GLU A 1 106 ? -2.838 3.510 3.061 1.00 96.75 106 GLU A O 1
ATOM 812 N N . GLY A 1 107 ? -4.216 2.096 4.129 1.00 96.31 107 GLY A N 1
ATOM 813 C CA . GLY A 1 107 ? -5.211 2.014 3.057 1.00 96.31 107 GLY A CA 1
ATOM 814 C C . GLY A 1 107 ? -5.764 3.377 2.641 1.00 96.31 107 GLY A C 1
ATOM 815 O O . GLY A 1 107 ? -5.985 3.631 1.455 1.00 96.31 107 GLY A O 1
ATOM 816 N N . ARG A 1 108 ? -5.931 4.298 3.594 1.00 96.25 108 ARG A N 1
ATOM 817 C CA . ARG A 1 108 ? -6.346 5.679 3.307 1.00 96.25 108 ARG A CA 1
ATOM 818 C C . ARG A 1 108 ? -5.262 6.477 2.606 1.00 96.25 108 ARG A C 1
ATOM 820 O O . ARG A 1 108 ? -5.574 7.198 1.662 1.00 96.25 108 ARG A O 1
ATOM 827 N N . GLN A 1 109 ? -4.007 6.343 3.031 1.00 97.00 109 GLN A N 1
ATOM 828 C CA . GLN A 1 109 ? -2.890 6.986 2.339 1.00 97.00 109 GLN A CA 1
ATOM 829 C C . GLN A 1 109 ? -2.801 6.489 0.890 1.00 97.00 109 GLN A C 1
ATOM 831 O O . GLN A 1 109 ? -2.762 7.302 -0.036 1.00 97.00 109 GLN A O 1
ATOM 836 N N . MET A 1 110 ? -2.909 5.173 0.683 1.00 97.56 110 MET A N 1
ATOM 837 C CA . MET A 1 110 ? -2.912 4.567 -0.650 1.00 97.56 110 MET A CA 1
ATOM 838 C C . MET A 1 110 ? -4.096 5.029 -1.504 1.00 97.56 110 MET A C 1
ATOM 840 O O . MET A 1 110 ? -3.910 5.346 -2.678 1.00 97.56 110 MET A O 1
ATOM 844 N N . ALA A 1 111 ? -5.297 5.152 -0.927 1.00 96.31 111 ALA A N 1
ATOM 845 C CA . ALA A 1 111 ? -6.470 5.691 -1.621 1.00 96.31 111 ALA A CA 1
ATOM 846 C C . ALA A 1 111 ? -6.281 7.144 -2.091 1.00 96.31 111 ALA A C 1
ATOM 848 O O . ALA A 1 111 ? -6.885 7.552 -3.079 1.00 96.31 111 ALA A O 1
ATOM 849 N N . MET A 1 112 ? -5.418 7.910 -1.420 1.00 96.31 112 MET A N 1
ATOM 850 C CA . MET A 1 112 ? -5.027 9.267 -1.813 1.00 96.31 112 MET A CA 1
ATOM 851 C C . MET A 1 112 ? -3.812 9.297 -2.759 1.00 96.31 112 MET A C 1
ATOM 853 O O . MET A 1 112 ? -3.307 10.377 -3.064 1.00 96.31 112 MET A O 1
ATOM 857 N N . GLY A 1 113 ? -3.302 8.139 -3.192 1.00 96.38 113 GLY A N 1
ATOM 858 C CA . GLY A 1 113 ? -2.086 8.030 -4.002 1.00 96.38 113 GLY A CA 1
ATOM 859 C C . GLY A 1 113 ? -0.803 8.386 -3.243 1.00 96.38 113 GLY A C 1
ATOM 860 O O . GLY A 1 113 ? 0.206 8.725 -3.862 1.00 96.38 113 GLY A O 1
ATOM 861 N N . ARG A 1 114 ? -0.829 8.348 -1.903 1.00 97.62 114 ARG A N 1
ATOM 862 C CA . ARG A 1 114 ? 0.322 8.636 -1.037 1.00 97.62 114 ARG A CA 1
ATOM 863 C C . ARG A 1 114 ? 0.970 7.346 -0.564 1.00 97.62 114 ARG A C 1
ATOM 865 O O . ARG A 1 114 ? 0.277 6.402 -0.200 1.00 97.62 114 ARG A O 1
ATOM 872 N N . LEU A 1 115 ? 2.298 7.334 -0.565 1.00 97.56 115 LEU A N 1
ATOM 873 C CA . LEU A 1 115 ? 3.102 6.219 -0.080 1.00 97.56 115 LEU A CA 1
ATOM 874 C C . LEU A 1 115 ? 2.986 6.123 1.452 1.00 97.56 115 LEU A C 1
ATOM 876 O O . LEU A 1 115 ? 3.360 7.099 2.104 1.00 97.56 115 LEU A O 1
ATOM 880 N N . PRO A 1 116 ? 2.495 5.003 2.017 1.00 97.19 116 PRO A N 1
ATOM 881 C CA . PRO A 1 116 ? 2.454 4.836 3.463 1.00 97.19 116 PRO A CA 1
ATOM 882 C C . PRO A 1 116 ? 3.846 4.811 4.096 1.00 97.19 116 PRO A C 1
ATOM 884 O O . PRO A 1 116 ? 4.838 4.459 3.451 1.00 97.19 116 PRO A O 1
ATOM 887 N N . GLU A 1 117 ? 3.919 5.171 5.374 1.00 95.06 117 GLU A N 1
ATOM 888 C CA . GLU A 1 117 ? 5.158 5.085 6.145 1.00 95.06 117 GLU A CA 1
ATOM 889 C C . GLU A 1 117 ? 5.654 3.632 6.230 1.00 95.06 117 GLU A C 1
ATOM 891 O O . GLU A 1 117 ? 4.869 2.689 6.255 1.00 95.06 117 GLU A O 1
ATOM 896 N N . GLY A 1 118 ? 6.975 3.441 6.203 1.00 94.62 118 GLY A N 1
ATOM 897 C CA . GLY A 1 118 ? 7.595 2.112 6.223 1.00 94.62 118 GLY A CA 1
ATOM 898 C C . GLY A 1 118 ? 7.588 1.366 4.882 1.00 94.62 118 GLY A C 1
ATOM 899 O O . GLY A 1 118 ? 8.263 0.346 4.761 1.00 94.62 118 GLY A O 1
ATOM 900 N N . PHE A 1 119 ? 6.907 1.869 3.844 1.00 97.56 119 PHE A N 1
ATOM 901 C CA . PHE A 1 119 ? 6.954 1.285 2.499 1.00 97.56 119 PHE A CA 1
ATOM 902 C C . PHE A 1 119 ? 8.236 1.715 1.768 1.00 97.56 119 PHE A C 1
ATOM 904 O O . PHE A 1 119 ? 8.229 2.601 0.913 1.00 97.56 119 PHE A O 1
ATOM 911 N N . THR A 1 120 ? 9.357 1.088 2.117 1.00 97.44 120 THR A N 1
ATOM 912 C CA . THR A 1 120 ? 10.702 1.446 1.632 1.00 97.44 120 THR A CA 1
ATOM 913 C C . THR A 1 120 ? 11.279 0.465 0.623 1.00 97.44 120 THR A C 1
ATOM 915 O O . THR A 1 120 ? 12.248 0.789 -0.065 1.00 97.44 120 THR A O 1
ATOM 918 N N . LYS A 1 121 ? 10.700 -0.731 0.501 1.00 97.25 121 LYS A N 1
ATOM 919 C CA . LYS A 1 121 ? 11.235 -1.807 -0.329 1.00 97.25 121 LYS A CA 1
ATOM 920 C C . LYS A 1 121 ? 10.586 -1.814 -1.709 1.00 97.25 121 LYS A C 1
ATOM 922 O O . LYS A 1 121 ? 9.364 -1.813 -1.836 1.00 97.25 121 LYS A O 1
ATOM 927 N N . LYS A 1 122 ? 11.395 -1.868 -2.770 1.00 97.50 122 LYS A N 1
ATOM 928 C CA . LYS A 1 122 ? 10.897 -2.110 -4.133 1.00 97.50 122 LYS A CA 1
ATOM 929 C C . LYS A 1 122 ? 10.528 -3.588 -4.288 1.00 97.50 122 LYS A C 1
ATOM 931 O O . LYS A 1 122 ? 11.372 -4.448 -4.059 1.00 97.50 122 LYS A O 1
ATOM 936 N N . ALA A 1 123 ? 9.315 -3.862 -4.754 1.00 96.56 123 ALA A N 1
ATOM 937 C CA . ALA A 1 123 ? 8.852 -5.190 -5.150 1.00 96.56 123 ALA A CA 1
ATOM 938 C C . ALA A 1 123 ? 8.151 -5.139 -6.518 1.00 96.56 123 ALA A C 1
ATOM 940 O O . ALA A 1 123 ? 7.864 -4.063 -7.054 1.00 96.56 123 ALA A O 1
ATOM 941 N N . TYR A 1 124 ? 7.862 -6.307 -7.083 1.00 96.12 124 TYR A N 1
ATOM 942 C CA . TYR A 1 124 ? 7.207 -6.469 -8.376 1.00 96.12 124 TYR A CA 1
ATOM 943 C C . TYR A 1 124 ? 5.890 -7.216 -8.218 1.00 96.12 124 TYR A C 1
ATOM 945 O O . TYR A 1 124 ? 5.857 -8.311 -7.670 1.00 96.12 124 TYR A O 1
ATOM 953 N N . CYS A 1 125 ? 4.805 -6.630 -8.707 1.00 96.62 125 CYS A N 1
ATOM 954 C CA . CYS A 1 125 ? 3.478 -7.212 -8.633 1.00 96.62 125 CYS A CA 1
ATOM 955 C C . CYS A 1 125 ? 2.935 -7.565 -10.021 1.00 96.62 125 CYS A C 1
ATOM 957 O O . CYS A 1 125 ? 2.929 -6.698 -10.893 1.00 96.62 125 CYS A O 1
ATOM 959 N N . ASP A 1 126 ? 2.374 -8.766 -10.187 1.00 94.00 126 ASP A N 1
ATOM 960 C CA . ASP A 1 126 ? 1.751 -9.223 -11.445 1.00 94.00 126 ASP A CA 1
ATOM 961 C C . ASP A 1 126 ? 0.565 -8.369 -11.892 1.00 94.00 126 ASP A C 1
ATOM 963 O O . ASP A 1 126 ? 0.176 -8.399 -13.051 1.00 94.00 126 ASP A O 1
ATOM 967 N N . GLY A 1 127 ? -0.050 -7.624 -10.973 1.00 93.81 127 GLY A N 1
ATOM 968 C CA . GLY A 1 127 ? -1.170 -6.739 -11.275 1.00 93.81 127 GLY A CA 1
ATOM 969 C C . GLY A 1 127 ? -0.782 -5.274 -11.441 1.00 93.81 127 GLY A C 1
ATOM 970 O O . GLY A 1 127 ? -1.566 -4.510 -11.993 1.00 93.81 127 GLY A O 1
ATOM 971 N N . CYS A 1 128 ? 0.382 -4.840 -10.955 1.00 96.12 128 CYS A N 1
ATOM 972 C CA . CYS A 1 128 ? 0.740 -3.417 -10.906 1.00 96.12 128 CYS A CA 1
ATOM 973 C C . CYS A 1 128 ? 2.091 -3.094 -11.545 1.00 96.12 128 CYS A C 1
ATOM 975 O O . CYS A 1 128 ? 2.328 -1.919 -11.812 1.00 96.12 128 CYS A O 1
ATOM 977 N N . GLY A 1 129 ? 2.976 -4.061 -11.770 1.00 95.38 129 GLY A N 1
ATOM 978 C CA . GLY A 1 129 ? 4.383 -3.815 -12.077 1.00 95.38 129 GLY A CA 1
ATOM 979 C C . GLY A 1 129 ? 5.179 -3.460 -10.818 1.00 95.38 129 GLY A C 1
ATOM 980 O O . GLY A 1 129 ? 4.939 -4.013 -9.745 1.00 95.38 129 GLY A O 1
ATOM 981 N N . ALA A 1 130 ? 6.129 -2.530 -10.920 1.00 96.75 130 ALA A N 1
ATOM 982 C CA . ALA A 1 130 ? 6.968 -2.153 -9.779 1.00 96.75 130 ALA A CA 1
ATOM 983 C C . ALA A 1 130 ? 6.202 -1.302 -8.746 1.00 96.75 130 ALA A C 1
ATOM 985 O O . ALA A 1 130 ? 5.558 -0.306 -9.096 1.00 96.75 130 ALA A O 1
ATOM 986 N N . VAL A 1 131 ? 6.289 -1.678 -7.471 1.00 97.62 131 VAL A N 1
ATOM 987 C CA . VAL A 1 131 ? 5.576 -1.050 -6.347 1.00 97.62 131 VAL A CA 1
ATOM 988 C C . VAL A 1 131 ? 6.476 -0.928 -5.120 1.00 97.62 131 VAL A C 1
ATOM 990 O O . VAL A 1 131 ? 7.466 -1.648 -4.991 1.00 97.62 131 VAL A O 1
ATOM 993 N N . TRP A 1 132 ? 6.127 -0.012 -4.220 1.00 98.06 132 TRP A N 1
ATOM 994 C CA . TRP A 1 132 ? 6.706 0.041 -2.881 1.00 98.06 132 TRP A CA 1
ATOM 995 C C . TRP A 1 132 ? 5.954 -0.895 -1.935 1.00 98.06 132 TRP A C 1
ATOM 997 O O . TRP A 1 132 ? 4.724 -0.967 -1.990 1.00 98.06 132 TRP A O 1
ATOM 1007 N N . MET A 1 133 ? 6.695 -1.577 -1.069 1.00 97.75 133 MET A N 1
ATOM 1008 C CA . MET A 1 133 ? 6.211 -2.502 -0.048 1.00 97.75 133 MET A CA 1
ATOM 1009 C C . MET A 1 133 ? 6.962 -2.274 1.269 1.00 97.75 133 MET A C 1
ATOM 1011 O O . MET A 1 133 ? 8.082 -1.752 1.243 1.00 97.75 133 MET A O 1
ATOM 1015 N N . PRO A 1 134 ? 6.391 -2.683 2.413 1.00 96.44 134 PRO A N 1
ATOM 1016 C CA . PRO A 1 134 ? 7.133 -2.765 3.661 1.00 96.44 134 PRO A CA 1
ATOM 1017 C C . PRO A 1 134 ? 8.292 -3.760 3.565 1.00 96.44 134 PRO A C 1
ATOM 1019 O O . PRO A 1 134 ? 8.267 -4.705 2.765 1.00 96.44 134 PRO A O 1
ATOM 1022 N N . GLU A 1 135 ? 9.293 -3.571 4.419 1.00 96.12 135 GLU A N 1
ATOM 1023 C CA . GLU A 1 135 ? 10.357 -4.558 4.602 1.00 96.12 135 GLU A CA 1
ATOM 1024 C C . GLU A 1 135 ? 9.788 -5.930 5.007 1.00 96.12 135 GLU A C 1
ATOM 1026 O O . GLU A 1 135 ? 8.711 -6.044 5.590 1.00 96.12 135 GLU A O 1
ATOM 1031 N N . GLY A 1 136 ? 10.505 -7.000 4.659 1.00 94.50 136 GLY A N 1
ATOM 1032 C CA . GLY A 1 136 ? 10.088 -8.381 4.942 1.00 94.50 136 GLY A CA 1
ATOM 1033 C C . GLY A 1 136 ? 9.088 -8.988 3.947 1.00 94.50 136 GLY A C 1
ATOM 1034 O O . GLY A 1 136 ? 8.928 -10.207 3.926 1.00 94.50 136 GLY A O 1
ATOM 1035 N N . HIS A 1 137 ? 8.471 -8.195 3.062 1.00 94.56 137 HIS A N 1
ATOM 1036 C CA . HIS A 1 137 ? 7.680 -8.738 1.950 1.00 94.56 137 HIS A CA 1
ATOM 1037 C C . HIS A 1 137 ? 8.566 -9.394 0.875 1.00 94.56 137 HIS A C 1
ATOM 1039 O O . HIS A 1 137 ? 9.711 -8.969 0.679 1.00 94.56 137 HIS A O 1
ATOM 1045 N N . PRO A 1 138 ? 8.058 -10.401 0.136 1.00 95.69 138 PRO A N 1
ATOM 1046 C CA . PRO A 1 138 ? 8.791 -10.995 -0.978 1.00 95.69 138 PRO A CA 1
ATOM 1047 C C . PRO A 1 138 ? 8.993 -9.983 -2.115 1.00 95.69 138 PRO A C 1
ATOM 1049 O O . PRO A 1 138 ? 8.193 -9.067 -2.306 1.00 95.69 138 PRO A O 1
ATOM 1052 N N . ASP A 1 139 ? 10.053 -10.178 -2.901 1.00 94.88 139 ASP A N 1
ATOM 1053 C CA . ASP A 1 139 ? 10.394 -9.291 -4.026 1.00 94.88 139 ASP A CA 1
ATOM 1054 C C . ASP A 1 139 ? 9.375 -9.370 -5.168 1.00 94.88 139 ASP A C 1
ATOM 1056 O O . ASP A 1 139 ? 9.292 -8.461 -5.995 1.00 94.88 139 ASP A O 1
ATOM 1060 N N . HIS A 1 140 ? 8.594 -10.449 -5.210 1.00 94.56 140 HIS A N 1
ATOM 1061 C CA . HIS A 1 140 ? 7.575 -10.698 -6.213 1.00 94.56 140 HIS A CA 1
ATOM 1062 C C . HIS A 1 140 ? 6.244 -11.085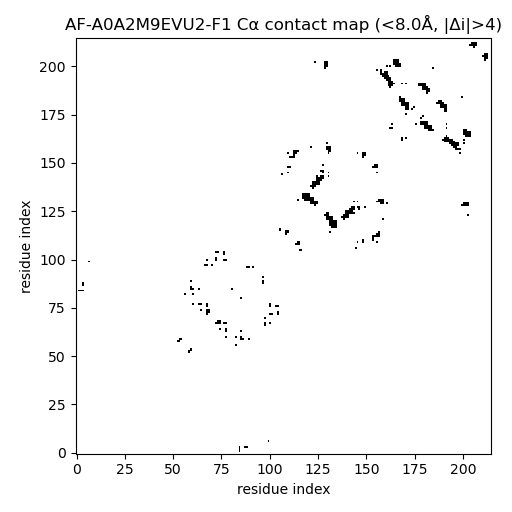 -5.559 1.00 94.56 140 HIS A C 1
ATOM 1064 O O . HIS A 1 140 ? 6.207 -11.877 -4.615 1.00 94.56 140 HIS A O 1
ATOM 1070 N N . LEU A 1 141 ? 5.154 -10.504 -6.054 1.00 94.88 141 LEU A N 1
ATOM 1071 C CA . LEU A 1 141 ? 3.816 -10.586 -5.481 1.00 94.88 141 LEU A CA 1
ATOM 1072 C C . LEU A 1 141 ? 2.791 -10.862 -6.579 1.00 94.88 141 LEU A C 1
ATOM 1074 O O . LEU A 1 141 ? 2.696 -10.114 -7.548 1.00 94.88 141 LEU A O 1
ATOM 1078 N N . GLN A 1 142 ? 1.921 -11.844 -6.368 1.00 95.44 142 GLN A N 1
ATOM 1079 C CA . GLN A 1 142 ? 0.788 -12.058 -7.271 1.00 95.44 142 GLN A CA 1
ATOM 1080 C C . GLN A 1 142 ? -0.192 -10.869 -7.237 1.00 95.44 142 GLN A C 1
ATOM 1082 O O . GLN A 1 142 ? -0.692 -10.412 -8.260 1.00 95.44 142 GLN A O 1
ATOM 1087 N N . ALA A 1 143 ? -0.441 -10.318 -6.048 1.00 96.12 143 ALA A N 1
ATOM 1088 C CA . ALA A 1 143 ? -1.240 -9.115 -5.852 1.00 96.12 143 ALA A CA 1
ATOM 1089 C C . ALA A 1 143 ? -0.645 -8.282 -4.713 1.00 96.12 143 ALA A C 1
ATOM 1091 O O . ALA A 1 143 ? -0.242 -8.823 -3.684 1.00 96.12 143 ALA A O 1
ATOM 1092 N N . CYS A 1 144 ? -0.593 -6.964 -4.894 1.00 96.88 144 CYS A N 1
ATOM 1093 C CA . CYS A 1 144 ? -0.136 -6.026 -3.873 1.00 96.88 144 CYS A CA 1
ATOM 1094 C C . CYS A 1 144 ? -1.314 -5.187 -3.346 1.00 96.88 144 CYS A C 1
ATOM 1096 O O . CYS A 1 144 ? -2.337 -5.070 -4.030 1.00 96.88 144 CYS A O 1
ATOM 1098 N N . PRO A 1 145 ? -1.179 -4.548 -2.169 1.00 96.38 145 PRO A N 1
ATOM 1099 C CA . PRO A 1 145 ? -2.225 -3.681 -1.618 1.00 96.38 145 PRO A CA 1
ATOM 1100 C C . PRO A 1 145 ? -2.652 -2.555 -2.576 1.00 96.38 145 PRO A C 1
ATOM 1102 O O . PRO A 1 145 ? -3.810 -2.147 -2.596 1.00 96.38 145 PRO A O 1
ATOM 1105 N N . TRP A 1 146 ? -1.745 -2.114 -3.453 1.00 96.81 146 TRP A N 1
ATOM 1106 C CA . TRP A 1 146 ? -2.013 -1.083 -4.453 1.00 96.81 146 TRP A CA 1
ATOM 1107 C C . TRP A 1 146 ? -2.937 -1.516 -5.599 1.00 96.81 146 TRP A C 1
ATOM 1109 O O . TRP A 1 146 ? -3.456 -0.648 -6.299 1.00 96.81 146 TRP A O 1
ATOM 1119 N N . CYS A 1 147 ? -3.163 -2.819 -5.821 1.00 97.12 147 CYS A N 1
ATOM 1120 C CA . CYS A 1 147 ? -3.963 -3.308 -6.952 1.00 97.12 147 CYS A CA 1
ATOM 1121 C C . CYS A 1 147 ? -5.386 -2.739 -6.962 1.00 97.12 147 CYS A C 1
ATOM 1123 O O . CYS A 1 147 ? -5.848 -2.272 -8.001 1.00 97.12 147 CYS A O 1
ATOM 1125 N N . LEU A 1 148 ? -6.062 -2.720 -5.809 1.00 96.00 148 LEU A N 1
ATOM 1126 C CA . LEU A 1 148 ? -7.424 -2.185 -5.705 1.00 96.00 148 LEU A CA 1
ATOM 1127 C C . LEU A 1 148 ? -7.466 -0.682 -6.011 1.00 96.00 148 LEU A C 1
ATOM 1129 O O . LEU A 1 148 ? -8.374 -0.211 -6.691 1.00 96.00 148 LEU A O 1
ATOM 1133 N N . HIS A 1 149 ? -6.450 0.060 -5.573 1.00 96.56 149 HIS A N 1
ATOM 1134 C CA . HIS A 1 149 ? -6.343 1.496 -5.824 1.00 96.56 149 HIS A CA 1
ATOM 1135 C C . HIS A 1 149 ? -6.015 1.800 -7.293 1.00 96.56 149 HIS A C 1
ATOM 1137 O O . HIS A 1 149 ? -6.619 2.701 -7.873 1.00 96.56 149 HIS A O 1
ATOM 1143 N N . ARG A 1 150 ? -5.144 1.005 -7.933 1.00 95.81 150 ARG A N 1
ATOM 1144 C CA . ARG A 1 150 ? -4.869 1.103 -9.377 1.00 95.81 150 ARG A CA 1
ATOM 1145 C C . ARG A 1 150 ? -6.137 0.879 -10.196 1.00 95.81 150 ARG A C 1
ATOM 1147 O O . ARG A 1 150 ? -6.415 1.651 -11.107 1.00 95.81 150 ARG A O 1
ATOM 1154 N N . LEU A 1 151 ? -6.911 -0.157 -9.862 1.00 96.00 151 LEU A N 1
ATOM 1155 C CA . LEU A 1 151 ? -8.187 -0.452 -10.525 1.00 96.00 151 LEU A CA 1
ATOM 1156 C C . LEU A 1 151 ? -9.206 0.680 -10.342 1.00 96.00 151 LEU A C 1
ATOM 1158 O O . LEU A 1 151 ? -9.989 0.946 -11.248 1.00 96.00 151 LEU A O 1
ATOM 1162 N N . ALA A 1 152 ? -9.158 1.383 -9.209 1.00 96.38 152 ALA A N 1
ATOM 1163 C CA . ALA A 1 152 ? -9.952 2.584 -8.959 1.00 96.38 152 ALA A CA 1
ATOM 1164 C C . ALA A 1 152 ? -9.411 3.853 -9.659 1.00 96.38 152 ALA A C 1
ATOM 1166 O O . ALA A 1 152 ? -9.948 4.938 -9.451 1.00 96.38 152 ALA A O 1
ATOM 1167 N N . GLY A 1 153 ? -8.353 3.746 -10.472 1.00 96.06 153 GLY A N 1
ATOM 1168 C CA . GLY A 1 153 ? -7.762 4.868 -11.205 1.00 96.06 153 GLY A CA 1
ATOM 1169 C C . GLY A 1 153 ? -6.872 5.786 -10.362 1.00 96.06 153 GLY A C 1
ATOM 1170 O O . GLY A 1 153 ? -6.514 6.874 -10.813 1.00 96.06 153 GLY A O 1
ATOM 1171 N N . VAL A 1 154 ? -6.499 5.378 -9.145 1.00 96.38 154 VAL A N 1
ATOM 1172 C CA . VAL A 1 154 ? -5.592 6.153 -8.291 1.00 96.38 154 VAL A CA 1
ATOM 1173 C C . VAL A 1 154 ? -4.168 6.064 -8.843 1.00 96.38 154 VAL A C 1
ATOM 1175 O O . VAL A 1 154 ? -3.693 4.986 -9.200 1.00 96.38 154 VAL A O 1
ATOM 1178 N N . SER A 1 155 ? -3.464 7.197 -8.897 1.00 94.31 155 SER A N 1
ATOM 1179 C CA . SER A 1 155 ? -2.047 7.237 -9.276 1.00 94.31 155 SER A CA 1
ATOM 1180 C C . SER A 1 155 ? -1.181 6.590 -8.193 1.00 94.31 155 SER A C 1
ATOM 1182 O O . SER A 1 155 ? -1.224 7.003 -7.035 1.00 94.31 155 SER A O 1
ATOM 1184 N N . LEU A 1 156 ? -0.362 5.606 -8.571 1.00 95.62 156 LEU A N 1
ATOM 1185 C CA . LEU A 1 156 ? 0.544 4.917 -7.650 1.00 95.62 156 LEU A CA 1
ATOM 1186 C C . LEU A 1 156 ? 1.881 5.671 -7.556 1.00 95.62 156 LEU A C 1
ATOM 1188 O O . LEU A 1 156 ? 2.456 6.012 -8.600 1.00 95.62 156 LEU A O 1
ATOM 1192 N N . PRO A 1 157 ? 2.439 5.879 -6.349 1.00 96.69 157 PRO A N 1
ATOM 1193 C CA . PRO A 1 157 ? 3.830 6.279 -6.201 1.00 96.69 157 PRO A CA 1
ATOM 1194 C C . PRO A 1 157 ? 4.722 5.125 -6.672 1.00 96.69 157 PRO A C 1
ATOM 1196 O O . PRO A 1 157 ? 4.720 4.037 -6.094 1.00 96.69 157 PRO A O 1
ATOM 1199 N N . ARG A 1 158 ? 5.467 5.343 -7.759 1.00 96.69 158 ARG A N 1
ATOM 1200 C CA . ARG A 1 158 ? 6.299 4.303 -8.373 1.00 96.69 158 ARG A CA 1
ATOM 1201 C C . ARG A 1 158 ? 7.733 4.349 -7.849 1.00 96.69 158 ARG A C 1
ATOM 1203 O O . ARG A 1 158 ? 8.297 5.441 -7.747 1.00 96.69 158 ARG A O 1
ATOM 1210 N N . PRO A 1 159 ? 8.354 3.191 -7.578 1.00 97.62 159 PRO A N 1
ATOM 1211 C CA . PRO A 1 159 ? 9.791 3.127 -7.382 1.00 97.62 159 PRO A CA 1
ATOM 1212 C C . PRO A 1 159 ? 10.520 3.500 -8.674 1.00 97.62 159 PRO A C 1
ATOM 1214 O O . PRO A 1 159 ? 10.009 3.334 -9.785 1.00 97.62 159 PRO A O 1
ATOM 1217 N N . MET A 1 160 ? 11.743 3.998 -8.521 1.00 97.44 160 MET A N 1
ATOM 1218 C CA . MET A 1 160 ? 12.600 4.321 -9.655 1.00 97.44 160 MET A CA 1
ATOM 1219 C C . MET A 1 160 ? 13.106 3.030 -10.306 1.00 97.44 160 MET A C 1
ATOM 1221 O O . MET A 1 160 ? 13.643 2.147 -9.632 1.00 97.44 160 MET A O 1
ATOM 1225 N N . VAL A 1 161 ? 12.941 2.924 -11.622 1.00 96.12 161 VAL A N 1
ATOM 1226 C CA . VAL A 1 161 ? 13.252 1.721 -12.405 1.00 96.12 161 VAL A CA 1
ATOM 1227 C C . VAL A 1 161 ? 14.060 2.069 -13.660 1.00 96.12 161 VAL A C 1
ATOM 1229 O O . VAL A 1 161 ? 13.862 3.147 -14.232 1.00 96.12 161 VAL A O 1
ATOM 1232 N N . PRO A 1 162 ? 14.980 1.194 -14.099 1.00 95.12 162 PRO A N 1
ATOM 1233 C CA . PRO A 1 162 ? 15.660 1.334 -15.381 1.00 95.12 162 PRO A CA 1
ATOM 1234 C C . PRO A 1 162 ? 14.774 0.790 -16.514 1.00 95.12 162 PRO A C 1
ATOM 1236 O O . PRO A 1 162 ? 14.138 -0.253 -16.379 1.00 95.12 162 PRO A O 1
ATOM 1239 N N . CYS A 1 163 ? 14.731 1.474 -17.661 1.00 94.12 163 CYS A N 1
ATOM 1240 C CA . CYS A 1 163 ? 13.976 0.998 -18.827 1.00 94.12 163 CYS A CA 1
ATOM 1241 C C . CYS A 1 163 ? 14.475 -0.361 -19.347 1.00 94.12 163 CYS A C 1
ATOM 1243 O O . CYS A 1 163 ? 13.672 -1.132 -19.855 1.00 94.12 163 CYS A O 1
ATOM 1245 N N . GLY A 1 164 ? 15.769 -0.661 -19.224 1.00 92.31 164 GLY A N 1
ATOM 1246 C CA . GLY A 1 164 ? 16.387 -1.891 -19.727 1.00 92.31 164 GLY A CA 1
ATOM 1247 C C . GLY A 1 164 ? 15.772 -3.166 -19.149 1.00 92.31 164 GLY A C 1
ATOM 1248 O O . GLY A 1 164 ? 15.718 -4.183 -19.844 1.00 92.31 164 GLY A O 1
ATOM 1249 N N . ASP A 1 165 ? 15.216 -3.071 -17.941 1.00 92.81 165 ASP A N 1
ATOM 1250 C CA . ASP A 1 165 ? 14.552 -4.170 -17.239 1.00 92.81 165 ASP A CA 1
ATOM 1251 C C . ASP A 1 165 ? 13.058 -4.269 -17.585 1.00 92.81 165 ASP A C 1
ATOM 1253 O O . ASP A 1 165 ? 12.368 -5.143 -17.069 1.00 92.81 165 ASP A O 1
ATOM 1257 N N . CYS A 1 166 ? 12.534 -3.379 -18.433 1.00 94.94 166 CYS A N 1
ATOM 1258 C CA . CYS A 1 166 ? 11.122 -3.334 -18.803 1.00 94.94 166 CYS A CA 1
ATOM 1259 C C . CYS A 1 166 ? 10.834 -4.164 -20.063 1.00 94.94 166 CYS A C 1
ATOM 1261 O O . CYS A 1 166 ? 11.559 -4.041 -21.052 1.00 94.94 166 CYS A O 1
ATOM 1263 N N . VAL A 1 167 ? 9.740 -4.934 -20.093 1.00 94.19 167 VAL A N 1
ATOM 1264 C CA . VAL A 1 167 ? 9.310 -5.685 -21.299 1.00 94.19 167 VAL A CA 1
ATOM 1265 C C . VAL A 1 167 ? 8.970 -4.768 -22.479 1.00 94.19 167 VAL A C 1
ATOM 1267 O O . VAL A 1 167 ? 9.119 -5.155 -23.632 1.00 94.19 167 VAL A O 1
ATOM 1270 N N . PHE A 1 168 ? 8.560 -3.528 -22.202 1.00 94.81 168 PHE A N 1
ATOM 1271 C CA . PHE A 1 168 ? 8.178 -2.556 -23.228 1.00 94.81 168 PHE A CA 1
ATOM 1272 C C . PHE A 1 168 ? 9.360 -1.796 -23.839 1.00 94.81 168 PHE A C 1
ATOM 1274 O O . PHE A 1 168 ? 9.151 -0.982 -24.745 1.00 94.81 168 PHE A O 1
ATOM 1281 N N . PHE A 1 169 ? 10.579 -2.000 -23.335 1.00 94.69 169 PHE A N 1
ATOM 1282 C CA . PHE A 1 169 ? 11.769 -1.324 -23.836 1.00 94.69 169 PHE A CA 1
ATOM 1283 C C . PHE A 1 169 ? 12.293 -1.987 -25.109 1.00 94.69 169 PHE A C 1
ATOM 1285 O O . PHE A 1 169 ? 12.682 -3.154 -25.108 1.00 94.69 169 PHE A O 1
ATOM 1292 N N . LEU A 1 170 ? 12.350 -1.200 -26.180 1.00 93.19 170 LEU A N 1
ATOM 1293 C CA . LEU A 1 170 ? 12.884 -1.588 -27.477 1.00 93.19 170 LEU A CA 1
ATOM 1294 C C . LEU A 1 170 ? 14.298 -0.999 -27.621 1.00 93.19 170 LEU A C 1
ATOM 1296 O O . LEU A 1 170 ? 14.424 0.217 -27.819 1.00 93.19 170 LEU A O 1
ATOM 1300 N N . PRO A 1 171 ? 15.366 -1.809 -27.489 1.00 9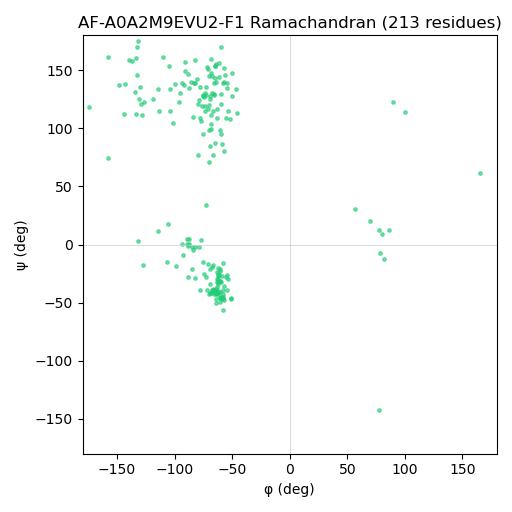1.75 171 PRO A N 1
ATOM 1301 C CA . PRO A 1 171 ? 16.732 -1.315 -27.632 1.00 91.75 171 PRO A CA 1
ATOM 1302 C C . PRO A 1 171 ? 16.986 -0.840 -29.068 1.00 91.75 171 PRO A C 1
ATOM 1304 O O . PRO A 1 171 ? 16.506 -1.445 -30.027 1.00 91.75 171 PRO A O 1
ATOM 1307 N N . TYR A 1 172 ? 17.768 0.230 -29.234 1.00 89.69 172 TYR A N 1
ATOM 1308 C CA . TYR A 1 172 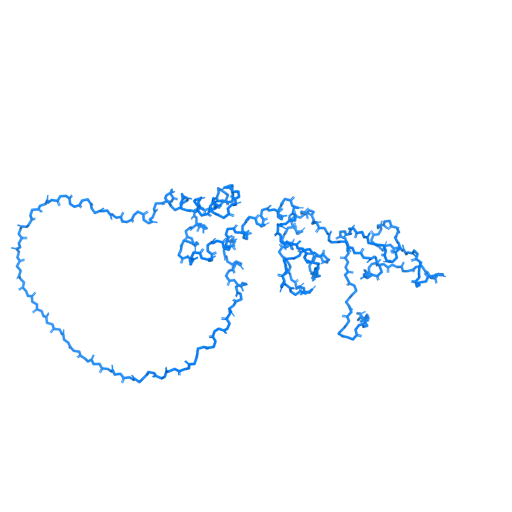? 18.167 0.677 -30.566 1.00 89.69 172 TYR A CA 1
ATOM 1309 C C . TYR A 1 172 ? 19.151 -0.324 -31.208 1.00 89.69 172 TYR A C 1
ATOM 1311 O O . TYR A 1 172 ? 20.183 -0.622 -30.598 1.00 89.69 172 TYR A O 1
ATOM 1319 N N . PRO A 1 173 ? 18.907 -0.807 -32.446 1.00 87.19 173 PRO A N 1
ATOM 1320 C CA . PRO A 1 173 ? 19.720 -1.864 -33.058 1.00 87.19 173 PRO A CA 1
ATOM 1321 C C . PRO A 1 173 ? 21.197 -1.507 -33.244 1.00 87.19 173 PRO A C 1
ATOM 1323 O O . PRO A 1 173 ? 22.054 -2.381 -33.180 1.00 87.19 173 PRO A O 1
ATOM 1326 N N . GLY A 1 174 ? 21.511 -0.226 -33.465 1.00 87.88 174 GLY A N 1
ATOM 1327 C CA . GLY A 1 174 ? 22.886 0.217 -33.706 1.00 87.88 174 GLY A CA 1
ATOM 1328 C C . GLY A 1 174 ? 23.772 0.263 -32.457 1.00 87.88 174 GLY A C 1
ATOM 1329 O O . GLY A 1 174 ? 24.985 0.374 -32.591 1.00 87.88 174 GLY A O 1
ATOM 1330 N N . ASN A 1 175 ? 23.195 0.202 -31.250 1.00 80.62 175 ASN A N 1
ATOM 1331 C CA . ASN A 1 175 ? 23.948 0.151 -29.994 1.00 80.62 175 ASN A CA 1
ATOM 1332 C C . ASN A 1 175 ? 23.089 -0.462 -28.867 1.00 80.62 175 ASN A C 1
ATOM 1334 O O . ASN A 1 175 ? 22.608 0.259 -27.996 1.00 80.62 175 ASN A O 1
ATOM 1338 N N . PRO A 1 176 ? 22.858 -1.782 -28.861 1.00 73.50 176 PRO A N 1
ATOM 1339 C CA . PRO A 1 176 ? 21.902 -2.397 -27.940 1.00 73.50 176 PRO A CA 1
ATOM 1340 C C . PRO A 1 176 ? 22.387 -2.446 -26.482 1.00 73.50 176 PRO A C 1
ATOM 1342 O O . PRO A 1 176 ? 21.564 -2.427 -25.572 1.00 73.50 176 PRO A O 1
ATOM 1345 N N . ALA A 1 177 ? 23.704 -2.494 -26.244 1.00 68.00 177 ALA A N 1
ATOM 1346 C CA . ALA A 1 177 ? 24.275 -2.678 -24.905 1.00 68.00 177 ALA A CA 1
ATOM 1347 C C . ALA A 1 177 ? 24.362 -1.381 -24.078 1.00 68.00 177 ALA A C 1
ATOM 1349 O O . ALA A 1 177 ? 24.295 -1.430 -22.853 1.00 68.00 177 ALA A O 1
ATOM 1350 N N . ALA A 1 178 ? 24.504 -0.222 -24.731 1.00 66.88 178 ALA A N 1
ATOM 1351 C CA . ALA A 1 178 ? 24.651 1.078 -24.065 1.00 66.88 178 ALA A CA 1
ATOM 1352 C C . ALA A 1 178 ? 23.726 2.166 -24.639 1.00 66.88 178 ALA A C 1
ATOM 1354 O O . ALA A 1 178 ? 23.811 3.330 -24.247 1.00 66.88 178 ALA A O 1
ATOM 1355 N N . GLY A 1 179 ? 22.871 1.816 -25.599 1.00 73.19 179 GLY A N 1
ATOM 1356 C CA . GLY A 1 179 ? 22.091 2.778 -26.359 1.00 73.19 179 GLY A CA 1
ATOM 1357 C C . GLY A 1 179 ? 20.823 3.254 -25.669 1.00 73.19 179 GLY A C 1
ATOM 1358 O O . GLY A 1 179 ? 20.231 2.615 -24.796 1.00 73.19 179 GLY A O 1
ATOM 1359 N N . THR A 1 180 ? 20.379 4.412 -26.136 1.00 84.81 180 THR A N 1
ATOM 1360 C CA . THR A 1 180 ? 18.995 4.850 -26.021 1.00 84.81 180 THR A CA 1
ATOM 1361 C C . THR A 1 180 ? 18.076 3.801 -26.646 1.00 84.81 180 THR A C 1
ATOM 1363 O O . THR A 1 180 ? 18.429 3.155 -27.629 1.00 84.81 180 THR A O 1
ATOM 1366 N N . GLY A 1 181 ? 16.888 3.629 -26.082 1.00 89.38 181 GLY A N 1
ATOM 1367 C CA . GLY A 1 181 ? 15.837 2.818 -26.688 1.00 89.38 181 GLY A CA 1
ATOM 1368 C C . GLY A 1 181 ? 14.514 3.564 -26.698 1.00 89.38 181 GLY A C 1
ATOM 1369 O O . GLY A 1 181 ? 14.399 4.675 -26.170 1.00 89.38 181 GLY A O 1
ATOM 1370 N N . GLN A 1 182 ? 13.515 2.949 -27.314 1.00 92.88 182 GLN A N 1
ATOM 1371 C CA . GLN A 1 182 ? 12.153 3.466 -27.358 1.00 92.88 182 GLN A CA 1
ATOM 1372 C C . GLN A 1 182 ? 11.261 2.681 -26.398 1.00 92.88 182 GLN A C 1
ATOM 1374 O O . GLN A 1 182 ? 11.520 1.519 -26.087 1.00 92.88 182 GLN A O 1
ATOM 1379 N N . CYS A 1 183 ? 10.200 3.323 -25.915 1.00 95.44 183 CYS A N 1
ATOM 1380 C CA . CYS A 1 183 ? 9.138 2.647 -25.186 1.00 95.44 183 CYS A CA 1
ATOM 1381 C C . CYS A 1 183 ? 8.010 2.323 -26.167 1.00 95.44 183 CYS A C 1
ATOM 1383 O O . CYS A 1 183 ? 7.454 3.235 -26.776 1.00 95.44 183 CYS A O 1
ATOM 1385 N N . SER A 1 184 ? 7.644 1.047 -26.294 1.00 95.50 184 SER A N 1
ATOM 1386 C CA . SER A 1 184 ? 6.532 0.615 -27.160 1.00 95.50 184 SER A CA 1
ATOM 1387 C C . SER A 1 184 ? 5.168 1.186 -26.743 1.00 95.50 184 SER A C 1
ATOM 1389 O O . SER A 1 184 ? 4.278 1.297 -27.578 1.00 95.50 184 SER A O 1
ATOM 1391 N N . VAL A 1 185 ? 5.023 1.627 -25.488 1.00 94.50 185 VAL A N 1
ATOM 1392 C CA . VAL A 1 185 ? 3.816 2.296 -24.958 1.00 94.50 185 VAL A CA 1
ATOM 1393 C C . VAL A 1 185 ? 3.782 3.800 -25.301 1.00 94.50 185 VAL A C 1
ATOM 1395 O O . VAL A 1 185 ? 2.828 4.503 -24.986 1.00 94.50 185 VAL A O 1
ATOM 1398 N N . GLY A 1 186 ? 4.814 4.332 -25.967 1.00 92.19 186 GLY A N 1
ATOM 1399 C CA . GLY A 1 186 ? 4.842 5.724 -26.437 1.00 92.19 186 GLY A CA 1
ATOM 1400 C C . GLY A 1 186 ? 5.347 6.748 -25.415 1.00 92.19 186 GLY A C 1
ATOM 1401 O O . GLY A 1 186 ? 5.232 7.955 -25.633 1.00 92.19 186 GLY A O 1
ATOM 1402 N N . HIS A 1 187 ? 5.943 6.309 -24.302 1.00 91.75 187 HIS A N 1
ATOM 1403 C CA . HIS A 1 187 ? 6.692 7.211 -23.425 1.00 91.75 187 HIS A CA 1
ATOM 1404 C C . HIS A 1 187 ? 7.977 7.719 -24.100 1.00 91.75 187 HIS A C 1
ATOM 1406 O O . HIS A 1 187 ? 8.496 7.111 -25.037 1.00 91.75 187 HIS A O 1
ATOM 1412 N N . ARG A 1 188 ? 8.520 8.839 -23.599 1.00 89.06 188 ARG A N 1
ATOM 1413 C CA . ARG A 1 188 ? 9.779 9.414 -24.106 1.00 89.06 188 ARG A CA 1
ATOM 1414 C C . ARG A 1 188 ? 10.900 8.374 -24.067 1.00 89.06 188 ARG A C 1
ATOM 1416 O O . ARG A 1 188 ? 11.038 7.661 -23.074 1.00 89.06 188 ARG A O 1
ATOM 1423 N N . SER A 1 189 ? 11.722 8.354 -25.113 1.00 87.25 189 SER A N 1
ATOM 1424 C CA . SER A 1 189 ? 12.939 7.544 -25.168 1.00 87.25 189 SER A CA 1
ATOM 1425 C C . SER A 1 189 ? 13.837 7.836 -23.967 1.00 87.25 189 SER A C 1
ATOM 1427 O O . SER A 1 189 ? 14.066 8.996 -23.614 1.00 87.25 189 SER A O 1
ATOM 1429 N N . ARG A 1 190 ? 14.349 6.779 -23.341 1.00 89.06 190 ARG A N 1
ATOM 1430 C CA . ARG A 1 190 ? 15.280 6.847 -22.210 1.00 89.06 190 ARG A CA 1
ATOM 1431 C C . ARG A 1 190 ? 16.436 5.887 -22.445 1.00 89.06 190 ARG A C 1
ATOM 1433 O O . ARG A 1 190 ? 16.345 4.961 -23.253 1.00 89.06 190 ARG A O 1
ATOM 1440 N N . TRP A 1 191 ? 17.532 6.122 -21.737 1.00 91.19 191 TRP A N 1
ATOM 1441 C CA . TRP A 1 191 ? 18.636 5.169 -21.687 1.00 91.19 191 TRP A CA 1
ATOM 1442 C C . TRP A 1 191 ? 18.213 3.935 -20.897 1.00 91.19 191 TRP A C 1
ATOM 1444 O O . TRP A 1 191 ? 17.484 4.062 -19.911 1.00 91.19 191 TRP A O 1
ATOM 1454 N N . ALA A 1 192 ? 18.699 2.758 -21.296 1.00 90.75 192 ALA A N 1
ATOM 1455 C CA . ALA A 1 192 ? 18.350 1.497 -20.643 1.00 90.75 192 ALA A CA 1
ATOM 1456 C C . ALA A 1 192 ? 18.542 1.565 -19.114 1.00 90.75 192 ALA A C 1
ATOM 1458 O O . ALA A 1 192 ? 17.628 1.229 -18.369 1.00 90.75 192 ALA A O 1
ATOM 1459 N N . MET A 1 193 ? 19.668 2.106 -18.641 1.00 92.12 193 MET A N 1
ATOM 1460 C CA . MET A 1 193 ? 20.000 2.170 -17.209 1.00 92.12 193 MET A CA 1
ATOM 1461 C C . MET A 1 193 ? 19.495 3.430 -16.488 1.00 92.12 193 MET A C 1
ATOM 1463 O O . MET A 1 193 ? 19.743 3.597 -15.295 1.00 92.12 193 MET A O 1
ATOM 1467 N N . GLN A 1 194 ? 18.799 4.343 -17.175 1.00 93.38 194 GLN A N 1
ATOM 1468 C CA . GLN A 1 194 ? 18.330 5.573 -16.541 1.00 93.38 194 GLN A CA 1
ATOM 1469 C C . GLN A 1 194 ? 17.146 5.291 -15.613 1.00 93.38 194 GLN A C 1
ATOM 1471 O O . GLN A 1 194 ? 16.044 4.960 -16.060 1.00 93.38 194 GLN A O 1
ATOM 1476 N N . LEU A 1 195 ? 17.366 5.509 -14.319 1.00 95.50 195 LEU A N 1
ATOM 1477 C CA . LEU A 1 195 ? 16.330 5.411 -13.302 1.00 95.50 195 LEU A CA 1
ATOM 1478 C C . LEU A 1 195 ? 15.285 6.519 -13.468 1.00 95.50 195 LEU A C 1
ATOM 1480 O O . LEU A 1 195 ? 15.614 7.702 -13.578 1.00 95.50 195 LEU A O 1
ATOM 1484 N N . HIS A 1 196 ? 14.014 6.134 -13.475 1.00 95.12 196 HIS A N 1
ATOM 1485 C CA . HIS A 1 196 ? 12.877 7.051 -13.497 1.00 95.12 196 HIS A CA 1
ATOM 1486 C C . HIS A 1 196 ? 11.619 6.368 -12.951 1.00 95.12 196 HIS A C 1
ATOM 1488 O O . HIS A 1 196 ? 11.535 5.143 -12.916 1.00 95.12 196 HIS A O 1
ATOM 1494 N N . ALA A 1 197 ? 10.629 7.162 -12.548 1.00 95.75 197 ALA A N 1
ATOM 1495 C CA . ALA A 1 197 ? 9.298 6.660 -12.237 1.00 95.75 197 ALA A CA 1
ATOM 1496 C C . ALA A 1 197 ? 8.532 6.423 -13.547 1.00 95.75 197 ALA A C 1
ATOM 1498 O O . ALA A 1 197 ? 8.404 7.334 -14.371 1.00 95.75 197 ALA A O 1
ATOM 1499 N N . CYS A 1 198 ? 8.031 5.205 -13.748 1.00 95.38 198 CYS A N 1
ATOM 1500 C CA . CYS A 1 198 ? 7.257 4.823 -14.925 1.00 95.38 198 CYS A CA 1
ATOM 1501 C C . CYS A 1 198 ? 5.977 4.111 -14.490 1.00 95.38 198 CYS A C 1
ATOM 1503 O O . CYS A 1 198 ? 6.035 3.131 -13.748 1.00 95.38 198 CYS A O 1
ATOM 1505 N N . GLN A 1 199 ? 4.826 4.615 -14.942 1.00 93.88 199 GLN A N 1
ATOM 1506 C CA . GLN A 1 199 ? 3.522 4.066 -14.558 1.00 93.88 199 GLN A CA 1
ATOM 1507 C C . GLN A 1 199 ? 3.203 2.735 -15.245 1.00 93.88 199 GLN A C 1
ATOM 1509 O O . GLN A 1 199 ? 2.491 1.919 -14.663 1.00 93.88 199 GLN A O 1
ATOM 1514 N N . GLU A 1 200 ? 3.798 2.508 -16.417 1.00 94.81 200 GLU A N 1
ATOM 1515 C CA . GLU A 1 200 ? 3.621 1.316 -17.253 1.00 94.81 200 GLU A CA 1
ATOM 1516 C C . GLU A 1 200 ? 4.840 0.383 -17.198 1.00 94.81 200 GLU A C 1
ATOM 1518 O O . GLU A 1 200 ? 5.045 -0.444 -18.082 1.00 94.81 200 GLU A O 1
ATOM 1523 N N . PHE A 1 201 ? 5.710 0.523 -16.190 1.00 95.19 201 PHE A N 1
ATOM 1524 C CA . PHE A 1 201 ? 6.849 -0.381 -16.060 1.00 95.19 201 PHE A CA 1
ATOM 1525 C C . PHE A 1 201 ? 6.377 -1.802 -15.760 1.00 95.19 201 PHE A C 1
ATOM 1527 O O . PHE A 1 201 ? 5.670 -2.033 -14.775 1.00 95.19 201 PHE A O 1
ATOM 1534 N N . TRP A 1 202 ? 6.878 -2.753 -16.543 1.00 94.44 202 TRP A N 1
ATOM 1535 C CA . TRP A 1 202 ? 6.680 -4.172 -16.309 1.00 94.44 202 TRP A CA 1
ATOM 1536 C C . TRP A 1 202 ? 8.017 -4.902 -16.335 1.00 94.44 202 TRP A C 1
ATOM 1538 O O . TRP A 1 202 ? 8.701 -4.821 -17.358 1.00 94.44 202 TRP A O 1
ATOM 1548 N N . PRO A 1 203 ? 8.418 -5.591 -15.254 1.00 92.50 203 PRO A N 1
ATOM 1549 C CA . PRO A 1 203 ? 9.708 -6.260 -15.223 1.00 92.50 203 PRO A CA 1
ATOM 1550 C C . PRO A 1 203 ? 9.750 -7.374 -16.268 1.00 92.50 203 PRO A C 1
ATOM 1552 O O . PRO A 1 203 ? 8.787 -8.124 -16.433 1.00 92.50 203 PRO A O 1
ATOM 1555 N N . LYS A 1 204 ? 10.888 -7.518 -16.945 1.00 89.69 204 LYS A N 1
ATOM 1556 C CA . LYS A 1 204 ? 11.210 -8.748 -17.664 1.00 89.69 204 LYS A CA 1
ATOM 1557 C C . LYS A 1 204 ? 11.222 -9.875 -16.644 1.00 89.69 204 LYS A C 1
ATOM 1559 O O . LYS A 1 204 ? 11.964 -9.814 -15.665 1.00 89.69 204 LYS A O 1
ATOM 1564 N N . VAL A 1 205 ? 10.369 -10.875 -16.848 1.00 78.38 205 VAL A N 1
ATOM 1565 C CA . VAL A 1 205 ? 10.382 -12.075 -16.017 1.00 78.38 205 VAL A CA 1
ATOM 1566 C C . VAL A 1 205 ? 11.682 -12.803 -16.333 1.00 78.38 205 VAL A C 1
ATOM 1568 O O . VAL A 1 205 ? 11.810 -13.471 -17.362 1.00 78.38 205 VAL A O 1
ATOM 1571 N N . LEU A 1 206 ? 12.674 -12.612 -15.470 1.00 61.41 206 LEU A N 1
ATOM 1572 C CA . LEU A 1 206 ? 13.856 -13.448 -15.475 1.00 61.41 206 LEU A CA 1
ATOM 1573 C C . LEU A 1 206 ? 13.441 -14.785 -14.863 1.00 61.41 206 LEU A C 1
ATOM 1575 O O . LEU A 1 206 ? 12.836 -14.830 -13.789 1.00 61.41 206 LEU A O 1
ATOM 1579 N N . ASP A 1 207 ? 13.709 -15.881 -15.562 1.00 62.28 207 ASP A N 1
ATOM 1580 C CA . ASP A 1 207 ? 13.603 -17.203 -14.967 1.00 62.28 207 ASP A CA 1
ATOM 1581 C C . ASP A 1 207 ? 14.565 -17.319 -13.764 1.00 62.28 207 ASP A C 1
ATOM 1583 O O . ASP A 1 207 ? 15.421 -16.463 -13.527 1.00 62.28 207 ASP A O 1
ATOM 1587 N N . LYS A 1 208 ? 14.448 -18.391 -12.968 1.00 53.44 208 LYS A N 1
ATOM 1588 C CA . LYS A 1 208 ? 15.342 -18.615 -11.811 1.00 53.44 208 LYS A CA 1
ATOM 1589 C C . LYS A 1 208 ? 16.832 -18.674 -12.194 1.00 53.44 208 LYS A C 1
ATOM 1591 O O . LYS A 1 208 ? 17.675 -18.593 -11.307 1.00 53.44 208 LYS A O 1
ATOM 1596 N N . ALA A 1 209 ? 17.145 -18.845 -13.478 1.00 57.25 209 ALA A N 1
ATOM 1597 C CA . ALA A 1 209 ? 18.496 -18.860 -14.018 1.00 57.25 209 ALA A CA 1
ATOM 1598 C C . ALA A 1 209 ? 18.955 -17.479 -14.532 1.00 57.25 209 ALA A C 1
ATOM 1600 O O . ALA A 1 209 ? 20.083 -17.356 -15.001 1.00 57.25 209 ALA A O 1
ATOM 1601 N N . GLY A 1 210 ? 18.121 -16.439 -14.425 1.00 54.06 210 GLY A N 1
ATOM 1602 C CA . GLY A 1 210 ? 18.427 -15.094 -14.905 1.00 54.06 210 GLY A CA 1
ATOM 1603 C C . GLY A 1 210 ? 18.227 -14.900 -16.412 1.00 54.06 210 GLY A C 1
ATOM 1604 O O . GLY A 1 210 ? 18.607 -13.855 -16.936 1.00 54.06 210 GLY A O 1
ATOM 1605 N N . ASN A 1 211 ? 17.643 -15.863 -17.127 1.00 52.16 211 ASN A N 1
ATOM 1606 C CA . ASN A 1 211 ? 17.329 -15.727 -18.545 1.00 52.16 211 ASN A CA 1
ATOM 1607 C C . ASN A 1 211 ? 15.947 -15.107 -18.729 1.00 52.16 211 ASN A C 1
ATOM 1609 O O . ASN A 1 211 ? 15.016 -15.375 -17.972 1.00 52.16 211 ASN A O 1
ATOM 1613 N N . ASN A 1 212 ? 15.780 -14.318 -19.788 1.00 53.38 212 ASN A N 1
ATOM 1614 C CA . ASN A 1 212 ? 14.454 -13.865 -20.192 1.00 53.38 212 ASN A CA 1
ATOM 1615 C C . ASN A 1 212 ? 13.627 -15.089 -20.584 1.00 53.38 212 ASN A C 1
ATOM 1617 O O . ASN A 1 212 ? 13.963 -15.778 -21.551 1.00 53.38 212 ASN A O 1
ATOM 1621 N N . LYS A 1 213 ? 12.551 -15.360 -19.845 1.00 49.38 213 LYS A N 1
ATOM 1622 C CA . LYS A 1 213 ? 11.589 -16.377 -20.251 1.00 49.38 213 LYS A CA 1
ATOM 1623 C C . LYS A 1 213 ? 10.884 -15.845 -21.502 1.00 49.38 213 LYS A C 1
ATOM 1625 O O . LYS A 1 213 ? 10.094 -14.911 -21.408 1.00 49.38 213 LYS A O 1
ATOM 1630 N N . ALA A 1 214 ? 11.249 -16.360 -22.673 1.00 53.72 214 ALA A N 1
ATOM 1631 C CA . ALA A 1 214 ? 10.512 -16.086 -23.899 1.00 53.72 214 ALA A CA 1
ATOM 1632 C C . ALA A 1 214 ? 9.144 -16.770 -23.768 1.00 53.72 214 ALA A C 1
ATOM 1634 O O . ALA A 1 214 ? 9.089 -17.997 -23.665 1.00 53.72 214 ALA A O 1
ATOM 1635 N N . GLU A 1 215 ? 8.082 -15.971 -23.659 1.00 49.19 215 GLU A N 1
ATOM 1636 C CA . GLU A 1 215 ? 6.698 -16.441 -23.804 1.00 49.19 215 GLU A CA 1
ATOM 1637 C C . GLU A 1 215 ? 6.358 -16.686 -25.275 1.00 49.19 215 GLU A C 1
ATOM 1639 O O . GLU A 1 215 ? 6.818 -15.892 -26.132 1.00 49.19 215 GLU A O 1
#

Foldseek 3Di:
DDPVVVLVVPPPPPPPPDDDDDDDDDDDDDDDDDDDDDDDPDDPPPPPPPPPVLVPLVVLLVVLLVLCVVLVHDSVLSVPDDSVNSVVCVPPDSVVSNVVSLVSRCLVCLLQQHHDPQQPDWAQEPQFGIATDHPPDDNYYPDDSNNVSVVVVRHHDGFWDFQLQFPQWAADPVPRPFDWTDGNVHDDIDTRGDTDGDRPGHGQPQDPVRHRPDD

Radius of gyration: 28.57 Å; Cα contacts (8 Å, |Δi|>4): 247; chains: 1; bounding box: 64×51×85 Å

Sequence (215 aa):
MGALANLLKNSPREATEARGESQESQESQGGTLQTTGAKSQESQESQGGMVCNEANPALRRARWLALCADEWLPLETVHGLSDADLEAAEDLPLYDRRRYLHTVAEGRQMAMGRLPEGFTKKAYCDGCGAVWMPEGHPDHL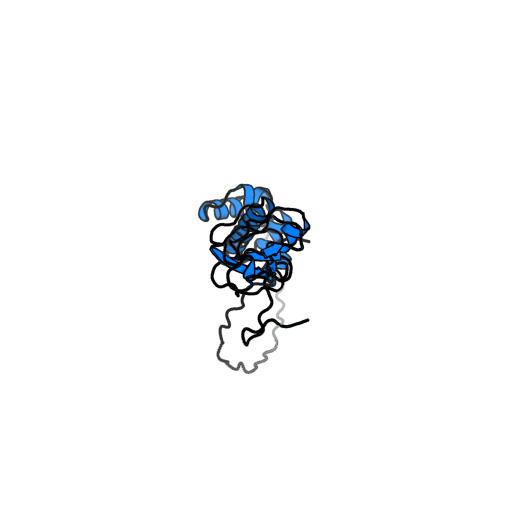QACPWCLHRLAGVSLPRPMVPCGDCVFFLPYPGNPAAGTGQCSVGHRSRWAMQLHACQEFWPKVLDKAGNNKAE